Protein 3H7M (pdb70)

Foldseek 3Di:
DVQAPAAEEEEAQQQPQQWHQDPVRHIHHLLVVLVVLLCVVLVYHYDYDYYQPVCRLVCQQVVVGFKYFKAWDDDVSCVWWPFAFFFFKWFKFKKAFQVADFDQDCVSCAPWAEEEEDPHPVVVVVVVVVCVVRYDYDSHLLVRLVCRLVVNTGMYMYTDLSVVVSCVVVVSVRMDTRHTRHDMTRIGMIHGPPPVVVSCSSNVSSVVCVVVVVSVVSVVVRPPTHGD

Solvent-accessible surface area: 10895 Å² total; per-residue (Å²): 212,85,142,131,167,55,8,15,0,0,4,6,105,61,33,24,1,2,3,43,49,25,156,90,52,109,38,19,3,0,0,2,47,0,0,119,7,0,7,137,58,37,54,17,72,35,73,32,109,22,11,51,51,88,79,12,58,66,8,0,100,64,34,156,5,30,0,7,0,12,8,15,100,19,99,138,21,32,154,77,1,35,37,10,82,14,0,0,32,5,78,15,0,0,0,2,46,136,119,17,87,109,4,96,6,32,96,65,0,129,59,103,104,3,0,0,20,102,68,10,22,6,27,52,80,1,48,135,107,56,11,41,173,33,22,45,51,8,96,20,2,10,48,0,0,101,53,0,22,82,49,23,5,55,5,0,1,4,2,29,23,0,0,83,47,5,20,182,134,50,202,19,100,53,3,45,28,41,4,137,75,33,38,51,24,136,10,2,1,0,1,66,96,70,36,69,89,19,42,52,33,0,28,97,0,4,46,60,0,81,182,95,36,71,1,64,66,13,48,77,130,38,144,47,3,75,72,86

CATH classification: 3.40.190.10 (+1 more: 3.40.190.10)

B-factor: mean 55.11, std 18.62, range [7.97, 142.1]

Structure (mmCIF, N/CA/C/O backbone):
data_3H7M
#
_entry.id   3H7M
#
_cell.length_a   122.920
_cell.length_b   122.920
_cell.length_c   81.692
_cell.angle_alpha   90.000
_cell.angle_beta   90.000
_cell.angle_gamma   120.000
#
_symmetry.space_group_name_H-M   'P 65 2 2'
#
loop_
_entity.id
_entity.type
_entity.pdbx_description
1 polymer 'Sensor protein'
2 non-polymer 'SODIUM ION'
3 water water
#
loop_
_atom_site.group_PDB
_atom_site.id
_atom_site.type_symbol
_atom_site.label_atom_id
_atom_site.label_alt_id
_atom_site.label_comp_id
_atom_site.label_asym_id
_atom_site.label_entity_id
_atom_site.label_seq_id
_atom_site.pdbx_PDB_ins_code
_atom_site.Cartn_x
_atom_site.Cartn_y
_atom_site.Cartn_z
_atom_site.occupancy
_atom_site.B_iso_or_equiv
_atom_site.auth_seq_id
_atom_site.auth_comp_id
_atom_site.auth_asym_id
_atom_site.auth_atom_id
_atom_site.pdbx_PDB_model_num
ATOM 1 N N . ARG A 1 7 ? 35.903 93.422 21.038 1.00 115.94 52 ARG A N 1
ATOM 2 C CA . ARG A 1 7 ? 35.542 92.907 22.390 1.00 115.76 52 ARG A CA 1
ATOM 3 C C . ARG A 1 7 ? 35.504 91.380 22.364 1.00 111.02 52 ARG A C 1
ATOM 4 O O . ARG A 1 7 ? 36.545 90.727 22.468 1.00 111.36 52 ARG A O 1
ATOM 12 N N . ASP A 1 8 ? 34.306 90.813 22.239 1.00 106.00 53 ASP A N 1
ATOM 13 C CA . ASP A 1 8 ? 34.155 89.362 22.186 1.00 100.45 53 ASP A CA 1
ATOM 14 C C . ASP A 1 8 ? 33.929 88.963 20.736 1.00 97.64 53 ASP A C 1
ATOM 15 O O . ASP A 1 8 ? 34.528 88.003 20.252 1.00 100.81 53 ASP A O 1
ATOM 20 N N . ARG A 1 9 ? 33.065 89.708 20.048 1.00 91.29 54 ARG A N 1
ATOM 21 C CA . ARG A 1 9 ? 32.773 89.447 18.640 1.00 87.43 54 ARG A CA 1
ATOM 22 C C . ARG A 1 9 ? 33.807 90.181 17.799 1.00 80.24 54 ARG A C 1
ATOM 23 O O . ARG A 1 9 ? 33.975 89.905 16.608 1.00 76.39 54 ARG A O 1
ATOM 31 N N . HIS A 1 10 ? 34.494 91.125 18.430 1.00 72.33 55 HIS A N 1
ATOM 32 C CA . HIS A 1 10 ? 35.498 91.913 17.741 1.00 71.44 55 HIS A CA 1
ATOM 33 C C . HIS A 1 10 ? 36.884 91.401 18.069 1.00 69.31 55 HIS A C 1
ATOM 34 O O . HIS A 1 10 ? 37.892 91.937 17.598 1.00 64.72 55 HIS A O 1
ATOM 41 N N . ARG A 1 11 ? 36.913 90.344 18.876 1.00 67.67 56 ARG A N 1
ATOM 42 C CA . ARG A 1 11 ? 38.154 89.682 19.257 1.00 73.76 56 ARG A CA 1
ATOM 43 C C . ARG A 1 11 ? 38.686 88.941 18.027 1.00 71.32 56 ARG A C 1
ATOM 44 O O . ARG A 1 11 ? 38.078 87.969 17.578 1.00 69.25 56 ARG A O 1
ATOM 52 N N . THR A 1 12 ? 39.809 89.396 17.481 1.00 67.56 57 THR A N 1
ATOM 53 C CA . THR A 1 12 ? 40.397 88.754 16.308 1.00 61.37 57 THR A CA 1
ATOM 54 C C . THR A 1 12 ? 40.320 87.230 16.335 1.00 57.36 57 THR A C 1
ATOM 55 O O . THR A 1 12 ? 40.758 86.588 17.296 1.00 53.48 57 THR A O 1
ATOM 59 N N . ILE A 1 13 ? 39.753 86.656 15.279 1.00 53.28 58 ILE A N 1
ATOM 60 C CA . ILE A 1 13 ? 39.666 85.203 15.180 1.00 51.46 58 ILE A CA 1
ATOM 61 C C . ILE A 1 13 ? 40.928 84.723 14.474 1.00 52.96 58 ILE A C 1
ATOM 62 O O . ILE A 1 13 ? 41.295 85.237 13.404 1.00 51.56 58 ILE A O 1
ATOM 67 N N . VAL A 1 14 ? 41.596 83.755 15.087 1.00 48.09 59 VAL A N 1
ATOM 68 C CA . VAL A 1 14 ? 42.819 83.214 14.520 1.00 49.32 59 VAL A CA 1
ATOM 69 C C . VAL A 1 14 ? 42.520 81.961 13.734 1.00 50.28 59 VAL A C 1
ATOM 70 O O . VAL A 1 14 ? 42.003 80.982 14.277 1.00 50.57 59 VAL A O 1
ATOM 74 N N . VAL A 1 15 ? 42.867 82.005 12.452 1.00 47.98 60 VAL A N 1
ATOM 75 C CA . VAL A 1 15 ? 42.599 80.905 11.543 1.00 46.93 60 VAL A CA 1
ATOM 76 C C . VAL A 1 15 ? 43.775 79.987 11.252 1.00 48.05 60 VAL A C 1
ATOM 77 O O . VAL A 1 15 ? 44.809 80.406 10.706 1.00 44.34 60 VAL A O 1
ATOM 81 N N . GLY A 1 16 ? 43.596 78.723 11.616 1.00 40.57 61 GLY A N 1
ATOM 82 C CA . GLY A 1 16 ? 44.637 77.748 11.385 1.00 46.04 61 GLY A CA 1
ATOM 83 C C . GLY A 1 16 ? 44.435 77.046 10.055 1.00 44.76 61 GLY A C 1
ATOM 84 O O . GLY A 1 16 ? 43.325 77.021 9.509 1.00 42.37 61 GLY A O 1
ATOM 85 N N . GLY A 1 17 ? 45.514 76.478 9.531 1.00 45.87 62 GLY A N 1
ATOM 86 C CA . GLY A 1 17 ? 45.439 75.763 8.270 1.00 45.11 62 GLY A CA 1
ATOM 87 C C . GLY A 1 17 ? 46.804 75.234 7.914 1.00 42.79 62 GLY A C 1
ATOM 88 O O . GLY A 1 17 ? 47.788 75.521 8.605 1.00 46.26 62 GLY A O 1
ATOM 89 N N . ASP A 1 18 ? 46.869 74.460 6.842 1.00 49.26 63 ASP A N 1
ATOM 90 C CA . ASP A 1 18 ? 48.129 73.886 6.384 1.00 54.07 63 ASP A CA 1
ATOM 91 C C . ASP A 1 18 ? 48.850 74.911 5.506 1.00 51.91 63 ASP A C 1
ATOM 92 O O . ASP A 1 18 ? 48.253 75.491 4.607 1.00 46.34 63 ASP A O 1
ATOM 97 N N . ARG A 1 19 ? 50.134 75.128 5.772 1.00 58.07 64 ARG A N 1
ATOM 98 C CA . ARG A 1 19 ? 50.927 76.073 4.991 1.00 56.62 64 ARG A CA 1
ATOM 99 C C . ARG A 1 19 ? 51.251 75.515 3.595 1.00 53.64 64 ARG A C 1
ATOM 100 O O . ARG A 1 19 ? 51.656 76.267 2.700 1.00 51.50 64 ARG A O 1
ATOM 108 N N . ASP A 1 20 ? 51.020 74.211 3.405 1.00 50.36 65 ASP A N 1
ATOM 109 C CA . ASP A 1 20 ? 51.291 73.528 2.132 1.00 50.30 65 ASP A CA 1
ATOM 110 C C . ASP A 1 20 ? 50.184 72.604 1.600 1.00 53.37 65 ASP A C 1
ATOM 111 O O . ASP A 1 20 ? 50.409 71.399 1.435 1.00 43.08 65 ASP A O 1
ATOM 116 N N . TYR A 1 21 ? 49.009 73.157 1.310 1.00 48.65 66 TYR A N 1
ATOM 117 C CA . TYR A 1 21 ? 47.913 72.345 0.801 1.00 46.67 66 TYR A CA 1
ATOM 118 C C . TYR A 1 21 ? 47.184 73.060 -0.349 1.00 48.34 66 TYR A C 1
ATOM 119 O O . TYR A 1 21 ? 45.983 73.306 -0.276 1.00 51.36 66 TYR A O 1
ATOM 128 N N . PRO A 1 22 ? 47.905 73.412 -1.425 1.00 45.69 67 PRO A N 1
ATOM 129 C CA . PRO A 1 22 ? 47.269 74.092 -2.552 1.00 42.19 67 PRO A CA 1
ATOM 130 C C . PRO A 1 22 ? 46.381 73.152 -3.329 1.00 34.86 67 PRO A C 1
ATOM 131 O O . PRO A 1 22 ? 46.612 71.958 -3.374 1.00 33.50 67 PRO A O 1
ATOM 135 N N . PRO A 1 23 ? 45.347 73.683 -3.966 1.00 37.17 68 PRO A N 1
ATOM 136 C CA . PRO A 1 23 ? 44.940 75.083 -4.021 1.00 36.25 68 PRO A CA 1
ATOM 137 C C . PRO A 1 23 ? 44.007 75.513 -2.891 1.00 40.40 68 PRO A C 1
ATOM 138 O O . PRO A 1 23 ? 43.461 76.611 -2.949 1.00 38.25 68 PRO A O 1
ATOM 142 N N . TYR A 1 24 ? 43.813 74.665 -1.879 1.00 36.98 69 TYR A N 1
ATOM 143 C CA . TYR A 1 24 ? 42.917 75.012 -0.783 1.00 34.71 69 TYR A CA 1
ATOM 144 C C . TYR A 1 24 ? 43.483 76.071 0.126 1.00 38.56 69 TYR A C 1
ATOM 145 O O . TYR A 1 24 ? 42.811 77.059 0.423 1.00 35.24 69 TYR A O 1
ATOM 154 N N . GLU A 1 25 ? 44.712 75.861 0.576 1.00 35.38 70 GLU A N 1
ATOM 155 C CA . GLU A 1 25 ? 45.371 76.823 1.442 1.00 38.56 70 GLU A CA 1
ATOM 156 C C . GLU A 1 25 ? 46.879 76.671 1.377 1.00 44.95 70 GLU A C 1
ATOM 157 O O . GLU A 1 25 ? 47.396 75.550 1.325 1.00 40.87 70 GLU A O 1
ATOM 163 N N . PHE A 1 26 ? 47.581 77.803 1.382 1.00 40.85 71 PHE A N 1
ATOM 164 C CA . PHE A 1 26 ? 49.027 77.783 1.330 1.00 43.03 71 PHE A CA 1
ATOM 165 C C . PHE A 1 26 ? 49.627 79.174 1.403 1.00 50.88 71 PHE A C 1
ATOM 166 O O . PHE A 1 26 ? 49.011 80.160 0.985 1.00 51.42 71 PHE A O 1
ATOM 174 N N . ILE A 1 27 ? 50.837 79.238 1.947 1.00 49.54 72 ILE A N 1
ATOM 175 C CA . ILE A 1 27 ? 51.572 80.488 2.025 1.00 54.75 72 ILE A CA 1
ATOM 176 C C . ILE A 1 27 ? 52.198 80.576 0.644 1.00 52.97 72 ILE A C 1
ATOM 177 O O . ILE A 1 27 ? 52.863 79.632 0.220 1.00 55.17 72 ILE A O 1
ATOM 182 N N . ASP A 1 28 ? 51.971 81.677 -0.068 1.00 52.24 73 ASP A N 1
ATOM 183 C CA . ASP A 1 28 ? 52.515 81.815 -1.413 1.00 51.65 73 ASP A CA 1
ATOM 184 C C . ASP A 1 28 ? 53.953 82.346 -1.459 1.00 57.88 73 ASP A C 1
ATOM 185 O O . ASP A 1 28 ? 54.545 82.697 -0.431 1.00 60.12 73 ASP A O 1
ATOM 190 N N . GLN A 1 29 ? 54.506 82.387 -2.665 1.00 62.64 74 GLN A N 1
ATOM 191 C CA . GLN A 1 29 ? 55.870 82.840 -2.888 1.00 69.44 74 GLN A CA 1
ATOM 192 C C . GLN A 1 29 ? 56.159 84.167 -2.198 1.00 70.55 74 GLN A C 1
ATOM 193 O O . GLN A 1 29 ? 57.276 84.392 -1.727 1.00 70.36 74 GLN A O 1
ATOM 199 N N . ASN A 1 30 ? 55.153 85.036 -2.126 1.00 70.42 75 ASN A N 1
ATOM 200 C CA . ASN A 1 30 ? 55.323 86.345 -1.496 1.00 68.49 75 ASN A CA 1
ATOM 201 C C . ASN A 1 30 ? 55.167 86.277 0.004 1.00 64.33 75 ASN A C 1
ATOM 202 O O . ASN A 1 30 ? 55.186 87.312 0.667 1.00 62.22 75 ASN A O 1
ATOM 207 N N . GLY A 1 31 ? 55.003 85.061 0.528 1.00 60.70 76 GLY A N 1
ATOM 208 C CA . GLY A 1 31 ? 54.840 84.869 1.963 1.00 58.07 76 GLY A CA 1
ATOM 209 C C . GLY A 1 31 ? 53.417 85.111 2.467 1.00 61.91 76 GLY A C 1
ATOM 210 O O . GLY A 1 31 ? 53.179 85.175 3.679 1.00 55.37 76 GLY A O 1
ATOM 211 N N . LYS A 1 32 ? 52.467 85.221 1.539 1.00 59.81 77 LYS A N 1
ATOM 212 C CA . LYS A 1 32 ? 51.071 85.492 1.879 1.00 67.08 77 LYS A CA 1
ATOM 213 C C . LYS A 1 32 ? 50.132 84.277 1.937 1.00 63.47 77 LYS A C 1
ATOM 214 O O . LYS A 1 32 ? 50.256 83.338 1.143 1.00 67.91 77 LYS A O 1
ATOM 220 N N . PRO A 1 33 ? 49.162 84.300 2.870 1.00 55.87 78 PRO A N 1
ATOM 221 C CA . PRO A 1 33 ? 48.189 83.220 3.025 1.00 45.87 78 PRO A CA 1
ATOM 222 C C . PRO A 1 33 ? 47.406 83.274 1.716 1.00 38.86 78 PRO A C 1
ATOM 223 O O . PRO A 1 33 ? 47.021 84.352 1.281 1.00 44.10 78 PRO A O 1
ATOM 227 N N . ALA A 1 34 ? 47.177 82.133 1.087 1.00 34.17 79 ALA A N 1
ATOM 228 C CA . ALA A 1 34 ? 46.479 82.113 -0.193 1.00 33.21 79 ALA A CA 1
ATOM 229 C C . ALA A 1 34 ? 45.666 80.844 -0.406 1.00 31.22 79 ALA A C 1
ATOM 230 O O . ALA A 1 34 ? 45.827 79.841 0.302 1.00 30.93 79 ALA A O 1
ATOM 232 N N . GLY A 1 35 ? 44.798 80.891 -1.406 1.00 28.04 80 GLY A N 1
ATOM 233 C CA . GLY A 1 35 ? 44.003 79.725 -1.723 1.00 32.89 80 GLY A CA 1
ATOM 234 C C . GLY A 1 35 ? 42.515 79.854 -1.535 1.00 36.10 80 GLY A C 1
ATOM 235 O O . GLY A 1 35 ? 42.030 80.840 -0.960 1.00 36.71 80 GLY A O 1
ATOM 236 N N . TYR A 1 36 ? 41.807 78.844 -2.042 1.00 27.46 81 TYR A N 1
ATOM 237 C CA . TYR A 1 36 ? 40.360 78.732 -1.964 1.00 35.03 81 TYR A CA 1
ATOM 238 C C . TYR A 1 36 ? 39.870 78.964 -0.516 1.00 37.99 81 TYR A C 1
ATOM 239 O O . TYR A 1 36 ? 39.015 79.803 -0.285 1.00 35.85 81 TYR A O 1
ATOM 248 N N . ASN A 1 37 ? 40.437 78.238 0.443 1.00 32.19 82 ASN A N 1
ATOM 249 C CA . ASN A 1 37 ? 40.042 78.362 1.842 1.00 34.43 82 ASN A CA 1
ATOM 250 C C . ASN A 1 37 ? 40.167 79.796 2.326 1.00 38.05 82 ASN A C 1
ATOM 251 O O . ASN A 1 37 ? 39.244 80.350 2.936 1.00 38.33 82 ASN A O 1
ATOM 256 N N . VAL A 1 38 ? 41.313 80.390 2.033 1.00 37.99 83 VAL A N 1
ATOM 257 C CA . VAL A 1 38 ? 41.640 81.760 2.429 1.00 32.45 83 VAL A CA 1
ATOM 258 C C . VAL A 1 38 ? 40.629 82.764 1.883 1.00 26.43 83 VAL A C 1
ATOM 259 O O . VAL A 1 38 ? 40.086 83.599 2.599 1.00 40.95 83 VAL A O 1
ATOM 263 N N . GLU A 1 39 ? 40.363 82.662 0.607 1.00 28.78 84 GLU A N 1
ATOM 264 C CA . GLU A 1 39 ? 39.420 83.538 -0.032 1.00 32.52 84 GLU A CA 1
ATOM 265 C C . GLU A 1 39 ? 38.031 83.343 0.604 1.00 38.00 84 GLU A C 1
ATOM 266 O O . GLU A 1 39 ? 37.283 84.300 0.842 1.00 32.84 84 GLU A O 1
ATOM 272 N N . LEU A 1 40 ? 37.693 82.087 0.869 1.00 32.25 85 LEU A N 1
ATOM 273 C CA . LEU A 1 40 ? 36.413 81.752 1.476 1.00 34.91 85 LEU A CA 1
ATOM 274 C C . LEU A 1 40 ? 36.332 82.378 2.878 1.00 33.66 85 LEU A C 1
ATOM 275 O O . LEU A 1 40 ? 35.368 83.052 3.232 1.00 38.37 85 LEU A O 1
ATOM 280 N N . THR A 1 41 ? 37.361 82.144 3.670 1.00 31.51 86 THR A N 1
ATOM 281 C CA . THR A 1 41 ? 37.422 82.697 4.999 1.00 35.17 86 THR A CA 1
ATOM 282 C C . THR A 1 41 ? 37.381 84.222 4.982 1.00 38.65 86 THR A C 1
ATOM 283 O O . THR A 1 41 ? 36.681 84.822 5.778 1.00 41.26 86 THR A O 1
ATOM 287 N N . ARG A 1 42 ? 38.123 84.854 4.079 1.00 36.51 87 ARG A N 1
ATOM 288 C CA . ARG A 1 42 ? 38.091 86.303 4.043 1.00 33.15 87 ARG A CA 1
ATOM 289 C C . ARG A 1 42 ? 36.708 86.767 3.677 1.00 36.13 87 ARG A C 1
ATOM 290 O O . ARG A 1 42 ? 36.212 87.756 4.233 1.00 34.24 87 ARG A O 1
ATOM 298 N N . ALA A 1 43 ? 36.068 86.059 2.753 1.00 28.66 88 ALA A N 1
ATOM 299 C CA . ALA A 1 43 ? 34.743 86.487 2.344 1.00 31.38 88 ALA A CA 1
ATOM 300 C C . ALA A 1 43 ? 33.770 86.350 3.510 1.00 39.97 88 ALA A C 1
ATOM 301 O O . ALA A 1 43 ? 32.934 87.217 3.719 1.00 35.37 88 ALA A O 1
ATOM 303 N N . ILE A 1 44 ? 33.889 85.266 4.269 1.00 37.10 89 ILE A N 1
ATOM 304 C CA . ILE A 1 44 ? 33.012 85.032 5.407 1.00 37.34 89 ILE A CA 1
ATOM 305 C C . ILE A 1 44 ? 33.245 86.115 6.471 1.00 46.12 89 ILE A C 1
ATOM 306 O O . ILE A 1 44 ? 32.295 86.664 7.033 1.00 44.78 89 ILE A O 1
ATOM 311 N N . ALA A 1 45 ? 34.514 86.417 6.731 1.00 45.06 90 ALA A N 1
ATOM 312 C CA . ALA A 1 45 ? 34.887 87.423 7.718 1.00 43.00 90 ALA A CA 1
ATOM 313 C C . ALA A 1 45 ? 34.220 88.714 7.340 1.00 43.41 90 ALA A C 1
ATOM 314 O O . ALA A 1 45 ? 33.744 89.465 8.181 1.00 36.10 90 ALA A O 1
ATOM 316 N N . GLU A 1 46 ? 34.163 88.961 6.047 1.00 42.22 91 GLU A N 1
ATOM 317 C CA . GLU A 1 46 ? 33.564 90.185 5.615 1.00 36.72 91 GLU A CA 1
ATOM 318 C C . GLU A 1 46 ? 32.069 90.233 5.808 1.00 38.43 91 GLU A C 1
ATOM 319 O O . GLU A 1 46 ? 31.560 91.263 6.220 1.00 38.18 91 GLU A O 1
ATOM 325 N N . VAL A 1 47 ? 31.341 89.155 5.536 1.00 31.47 92 VAL A N 1
ATOM 326 C CA . VAL A 1 47 ? 29.898 89.276 5.721 1.00 40.94 92 VAL A CA 1
ATOM 327 C C . VAL A 1 47 ? 29.483 89.178 7.193 1.00 37.74 92 VAL A C 1
ATOM 328 O O . VAL A 1 47 ? 28.464 89.720 7.578 1.00 35.20 92 VAL A O 1
ATOM 332 N N . MET A 1 48 ? 30.282 88.504 8.006 1.00 41.43 93 MET A N 1
ATOM 333 C CA . MET A 1 48 ? 29.971 88.336 9.425 1.00 46.69 93 MET A CA 1
ATOM 334 C C . MET A 1 48 ? 30.588 89.427 10.299 1.00 47.28 93 MET A C 1
ATOM 335 O O . MET A 1 48 ? 30.452 89.404 11.526 1.00 45.67 93 MET A O 1
ATOM 340 N N . GLY A 1 49 ? 31.268 90.371 9.663 1.00 44.25 94 GLY A N 1
ATOM 341 C CA . GLY A 1 49 ? 31.898 91.441 10.412 1.00 45.02 94 GLY A CA 1
ATOM 342 C C . GLY A 1 49 ? 32.993 90.964 11.352 1.00 41.78 94 GLY A C 1
ATOM 343 O O . GLY A 1 49 ? 33.159 91.514 12.431 1.00 51.88 94 GLY A O 1
ATOM 344 N N . MET A 1 50 ? 33.737 89.937 10.954 1.00 49.82 95 MET A N 1
ATOM 345 C CA . MET A 1 50 ? 34.829 89.405 11.773 1.00 48.62 95 MET A CA 1
ATOM 346 C C . MET A 1 50 ? 36.179 89.957 11.365 1.00 50.27 95 MET A C 1
ATOM 347 O O . MET A 1 50 ? 36.367 90.488 10.267 1.00 49.96 95 MET A O 1
ATOM 352 N N . THR A 1 51 ? 37.131 89.799 12.266 1.00 50.45 96 THR A N 1
ATOM 353 C CA . THR A 1 51 ? 38.495 90.193 11.999 1.00 48.52 96 THR A CA 1
ATOM 354 C C . THR A 1 51 ? 39.248 88.888 12.170 1.00 45.19 96 THR A C 1
ATOM 355 O O . THR A 1 51 ? 39.112 88.207 13.194 1.00 44.35 96 THR A O 1
ATOM 359 N N . VAL A 1 52 ? 40.032 88.529 11.166 1.00 40.88 97 VAL A N 1
ATOM 360 C CA . VAL A 1 52 ? 40.763 87.272 11.211 1.00 44.55 97 VAL A CA 1
ATOM 361 C C . VAL A 1 52 ? 42.263 87.413 10.996 1.00 49.91 97 VAL A C 1
ATOM 362 O O . VAL A 1 52 ? 42.720 88.305 10.288 1.00 48.05 97 VAL A O 1
ATOM 366 N N . GLU A 1 53 ? 43.023 86.516 11.613 1.00 51.32 98 GLU A N 1
ATOM 367 C CA . GLU A 1 53 ? 44.470 86.486 11.460 1.00 51.59 98 GLU A CA 1
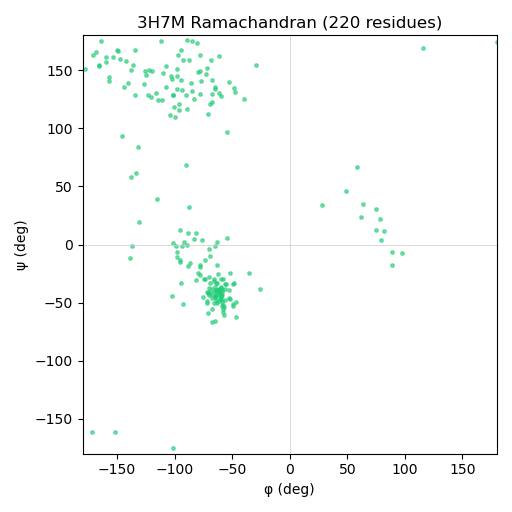ATOM 368 C C . GLU A 1 53 ? 44.740 85.080 10.964 1.00 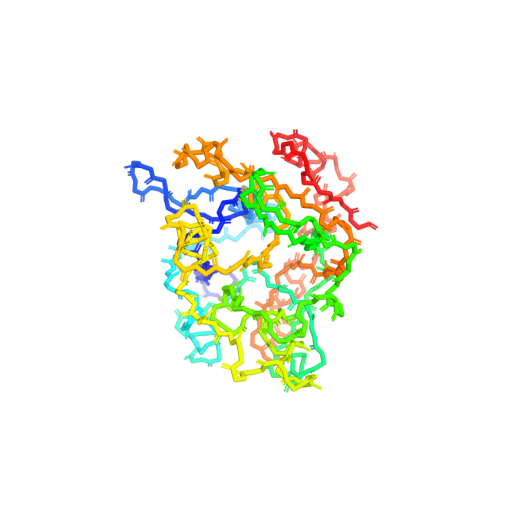53.07 98 GLU A C 1
ATOM 369 O O . GLU A 1 53 ? 44.253 84.122 11.558 1.00 51.17 98 GLU A O 1
ATOM 375 N N . PHE A 1 54 ? 45.489 84.940 9.877 1.00 53.47 99 PHE A N 1
ATOM 376 C CA . PHE A 1 54 ? 45.787 83.606 9.363 1.00 49.95 99 PHE A CA 1
ATOM 377 C C . PHE A 1 54 ? 47.102 83.124 9.935 1.00 52.30 99 PHE A C 1
ATOM 378 O O . PHE A 1 54 ? 48.078 83.866 9.987 1.00 51.63 99 PHE A O 1
ATOM 386 N N . ARG A 1 55 ? 47.107 81.885 10.408 1.00 55.95 100 ARG A N 1
ATOM 387 C CA . ARG A 1 55 ? 48.314 81.269 10.935 1.00 53.56 100 ARG A CA 1
ATOM 388 C C . ARG A 1 55 ? 48.411 79.891 10.290 1.00 52.78 100 ARG A C 1
ATOM 389 O O . ARG A 1 55 ? 47.967 78.885 10.853 1.00 52.93 100 ARG A O 1
ATOM 397 N N . LEU A 1 56 ? 48.974 79.851 9.089 1.00 45.76 101 LEU A N 1
ATOM 398 C CA . LEU A 1 56 ? 49.110 78.587 8.384 1.00 52.45 101 LEU A CA 1
ATOM 399 C C . LEU A 1 56 ? 50.393 77.925 8.838 1.00 53.92 101 LEU A C 1
ATOM 400 O O . LEU A 1 56 ? 51.413 78.590 9.004 1.00 52.58 101 LEU A O 1
ATOM 405 N N . GLY A 1 57 ? 50.352 76.617 9.051 1.00 54.53 102 GLY A N 1
ATOM 406 C CA . GLY A 1 57 ? 51.564 75.952 9.485 1.00 57.03 102 GLY A CA 1
ATOM 407 C C . GLY A 1 57 ? 51.643 74.504 9.073 1.00 56.73 102 GLY A C 1
ATOM 408 O O . GLY A 1 57 ? 50.953 74.061 8.151 1.00 51.77 102 GLY A O 1
ATOM 409 N N . ALA A 1 58 ? 52.511 73.767 9.754 1.00 64.61 103 ALA A N 1
ATOM 410 C CA . ALA A 1 58 ? 52.671 72.345 9.484 1.00 68.63 103 ALA A CA 1
ATOM 411 C C . ALA A 1 58 ? 51.344 71.691 9.858 1.00 67.68 103 ALA A C 1
ATOM 412 O O . ALA A 1 58 ? 50.765 71.995 10.898 1.00 65.88 103 ALA A O 1
ATOM 414 N N . TRP A 1 59 ? 50.854 70.799 9.013 1.00 66.69 104 TRP A N 1
ATOM 415 C CA . TRP A 1 59 ? 49.586 70.163 9.298 1.00 69.92 104 TRP A CA 1
ATOM 416 C C . TRP A 1 59 ? 49.586 69.262 10.517 1.00 71.78 104 TRP A C 1
ATOM 417 O O . TRP A 1 59 ? 48.561 69.122 11.186 1.00 73.11 104 TRP A O 1
ATOM 428 N N . SER A 1 60 ? 50.731 68.649 10.796 1.00 70.12 105 SER A N 1
ATOM 429 C CA . SER A 1 60 ? 50.865 67.727 11.925 1.00 74.06 105 SER A CA 1
ATOM 430 C C . SER A 1 60 ? 50.646 68.355 13.299 1.00 75.85 105 SER A C 1
ATOM 431 O O . SER A 1 60 ? 50.773 67.678 14.322 1.00 75.76 105 SER A O 1
ATOM 434 N N . GLU A 1 61 ? 50.311 69.639 13.332 1.00 77.89 106 GLU A N 1
ATOM 435 C CA . GLU A 1 61 ? 50.113 70.306 14.608 1.00 81.73 106 GLU A CA 1
ATOM 436 C C . GLU A 1 61 ? 48.901 71.223 14.649 1.00 82.16 106 GLU A C 1
ATOM 437 O O . GLU A 1 61 ? 48.607 71.824 15.681 1.00 81.63 106 GLU A O 1
ATOM 443 N N . MET A 1 62 ? 48.191 71.331 13.535 1.00 81.68 107 MET A N 1
ATOM 444 C CA . MET A 1 62 ? 47.040 72.207 13.509 1.00 82.35 107 MET A CA 1
ATOM 445 C C . MET A 1 62 ? 45.856 71.643 14.278 1.00 80.64 107 MET A C 1
ATOM 446 O O . MET A 1 62 ? 45.049 72.391 14.825 1.00 80.82 107 MET A O 1
ATOM 451 N N . PHE A 1 63 ? 45.753 70.325 14.337 1.00 78.38 108 PHE A N 1
ATOM 452 C CA . PHE A 1 63 ? 44.659 69.720 15.071 1.00 76.44 108 PHE A CA 1
ATOM 453 C C . PHE A 1 63 ? 44.907 70.051 16.531 1.00 78.68 108 PHE A C 1
ATOM 454 O O . PHE A 1 63 ? 44.007 70.477 17.260 1.00 76.25 108 PHE A O 1
ATOM 462 N N . SER A 1 64 ? 46.150 69.860 16.951 1.00 77.90 109 SER A N 1
ATOM 463 C CA . SER A 1 64 ? 46.523 70.138 18.322 1.00 77.56 109 SER A CA 1
ATOM 464 C C . SER A 1 64 ? 46.211 71.591 18.647 1.00 75.48 109 SER A C 1
ATOM 465 O O . SER A 1 64 ? 45.438 71.874 19.559 1.00 78.99 109 SER A O 1
ATOM 468 N N . ALA A 1 65 ? 46.802 72.503 17.879 1.00 72.05 110 ALA A N 1
ATOM 469 C CA . ALA A 1 65 ? 46.619 73.939 18.076 1.00 69.19 110 ALA A CA 1
ATOM 470 C C . ALA A 1 65 ? 45.157 74.396 18.146 1.00 66.77 110 ALA A C 1
ATOM 471 O O . ALA A 1 65 ? 44.865 75.442 18.721 1.00 62.17 110 ALA A O 1
ATOM 473 N N . LEU A 1 66 ? 44.241 73.637 17.552 1.00 65.46 111 LEU A N 1
ATOM 474 C CA . LEU A 1 66 ? 42.831 74.006 17.627 1.00 63.37 111 LEU A CA 1
ATOM 475 C C . LEU A 1 66 ? 42.424 73.740 19.082 1.00 65.75 111 LEU A C 1
ATOM 476 O O . LEU A 1 66 ? 41.997 74.645 19.790 1.00 68.64 111 LEU A O 1
ATOM 481 N N . LYS A 1 67 ? 42.566 72.494 19.525 1.00 67.75 112 LYS A N 1
ATOM 482 C CA . LYS A 1 67 ? 42.230 72.133 20.900 1.00 71.60 112 LYS A CA 1
ATOM 483 C C . LYS A 1 67 ? 43.067 72.966 21.875 1.00 71.87 112 LYS A C 1
ATOM 484 O O . LYS A 1 67 ? 42.571 73.452 22.895 1.00 68.21 112 LYS A O 1
ATOM 490 N N . SER A 1 68 ? 44.338 73.142 21.535 1.00 74.11 113 SER A N 1
ATOM 491 C CA . SER A 1 68 ? 45.263 73.907 22.354 1.00 71.30 113 SER A CA 1
ATOM 492 C C . SER A 1 68 ? 44.815 75.355 22.448 1.00 73.89 113 SER A C 1
ATOM 493 O O . SER A 1 68 ? 45.260 76.090 23.329 1.00 71.48 113 SER A O 1
ATOM 496 N N . GLY A 1 69 ? 43.935 75.763 21.536 1.00 73.78 114 GLY A N 1
ATOM 497 C CA . GLY A 1 69 ? 43.446 77.133 21.533 1.00 70.54 114 GLY A CA 1
ATOM 498 C C . GLY A 1 69 ? 44.404 78.140 20.905 1.00 73.30 114 GLY A C 1
ATOM 499 O O . GLY A 1 69 ? 44.132 79.342 20.906 1.00 76.08 114 GLY A O 1
ATOM 500 N N . ARG A 1 70 ? 45.527 77.662 20.370 1.00 76.38 115 ARG A N 1
ATOM 501 C CA . ARG A 1 70 ? 46.517 78.534 19.734 1.00 78.47 115 ARG A CA 1
ATOM 502 C C . ARG A 1 70 ? 45.878 79.221 18.536 1.00 76.61 115 ARG A C 1
ATOM 503 O O . ARG A 1 70 ? 46.315 80.292 18.111 1.00 78.25 115 ARG A O 1
ATOM 511 N N . VAL A 1 71 ? 44.851 78.577 17.987 1.00 70.42 116 VAL A N 1
ATOM 512 C CA . VAL A 1 71 ? 44.096 79.111 16.865 1.00 63.05 116 VAL A CA 1
ATOM 513 C C . VAL A 1 71 ? 42.643 78.855 17.205 1.00 59.50 116 VAL A C 1
ATOM 514 O O . VAL A 1 71 ? 42.325 77.927 17.944 1.00 60.24 116 VAL A O 1
ATOM 518 N N . ASP A 1 72 ? 41.750 79.653 16.651 1.00 51.08 117 ASP A N 1
ATOM 519 C CA . ASP A 1 72 ? 40.359 79.481 16.989 1.00 55.35 117 ASP A CA 1
ATOM 520 C C . ASP A 1 72 ? 39.548 78.633 16.037 1.00 52.56 117 ASP A C 1
ATOM 521 O O . ASP A 1 72 ? 38.448 78.206 16.376 1.00 55.49 117 ASP A O 1
ATOM 526 N N . VAL A 1 73 ? 40.096 78.363 14.859 1.00 51.69 118 VAL A N 1
ATOM 527 C CA . VAL A 1 73 ? 39.377 77.586 13.853 1.00 47.20 118 VAL A CA 1
ATOM 528 C C . VAL A 1 73 ? 40.276 77.096 12.719 1.00 46.75 118 VAL A C 1
ATOM 529 O O . VAL A 1 73 ? 41.319 77.695 12.418 1.00 44.89 118 VAL A O 1
ATOM 533 N N . LEU A 1 74 ? 39.864 76.002 12.093 1.00 41.16 119 LEU A N 1
ATOM 534 C CA . LEU A 1 74 ? 40.603 75.447 10.976 1.00 43.72 119 LEU A CA 1
ATOM 535 C C . LEU A 1 74 ? 39.662 75.609 9.807 1.00 44.42 119 LEU A C 1
ATOM 536 O O . LEU A 1 74 ? 38.512 75.154 9.869 1.00 37.57 119 LEU A O 1
ATOM 541 N N . GLN A 1 75 ? 40.147 76.274 8.757 1.00 40.12 120 GLN A N 1
ATOM 542 C CA . GLN A 1 75 ? 39.329 76.546 7.572 1.00 40.76 120 GLN A CA 1
ATOM 543 C C . GLN A 1 75 ? 39.155 75.389 6.623 1.00 39.79 120 GLN A C 1
ATOM 544 O O . GLN A 1 75 ? 38.241 75.389 5.813 1.00 45.56 120 GLN A O 1
ATOM 550 N N . GLY A 1 76 ? 40.029 74.396 6.713 1.00 40.94 121 GLY A N 1
ATOM 551 C CA . GLY A 1 76 ? 39.920 73.279 5.794 1.00 38.86 121 GLY A CA 1
ATOM 552 C C . GLY A 1 76 ? 40.298 71.933 6.364 1.00 47.22 121 GLY A C 1
ATOM 553 O O . GLY A 1 76 ? 41.466 71.540 6.348 1.00 45.40 121 GLY A O 1
ATOM 554 N N . ILE A 1 77 ? 39.307 71.210 6.860 1.00 43.54 122 ILE A N 1
ATOM 555 C CA . ILE A 1 77 ? 39.582 69.917 7.426 1.00 48.54 122 ILE A CA 1
ATOM 556 C C . ILE A 1 77 ? 38.492 68.933 7.064 1.00 49.14 122 ILE A C 1
ATOM 557 O O . ILE A 1 77 ? 37.301 69.268 7.036 1.00 48.55 122 ILE A O 1
ATOM 562 N N . SER A 1 78 ? 38.927 67.719 6.748 1.00 49.52 123 SER A N 1
ATOM 563 C CA . SER A 1 78 ? 38.026 66.647 6.363 1.00 53.89 123 SER A CA 1
ATOM 564 C C . SER A 1 78 ? 37.322 66.052 7.576 1.00 52.39 123 SER A C 1
ATOM 565 O O . SER A 1 78 ? 37.917 65.887 8.634 1.00 48.99 123 SER A O 1
ATOM 568 N N . TRP A 1 79 ? 36.047 65.738 7.412 1.00 55.52 124 TRP A N 1
ATOM 569 C CA . TRP A 1 79 ? 35.259 65.154 8.482 1.00 60.74 124 TRP A CA 1
ATOM 570 C C . TRP A 1 79 ? 35.525 63.657 8.639 1.00 60.90 124 TRP A C 1
ATOM 571 O O . TRP A 1 79 ? 35.826 62.962 7.655 1.00 57.15 124 TRP A O 1
ATOM 582 N N . SER A 1 80 ? 35.420 63.182 9.883 1.00 60.52 125 SER A N 1
ATOM 583 C CA . SER A 1 80 ? 35.558 61.758 10.231 1.00 61.36 125 SER A CA 1
ATOM 584 C C . SER A 1 80 ? 35.023 61.556 11.638 1.00 63.69 125 SER A C 1
ATOM 585 O O . SER A 1 80 ? 35.031 62.479 12.451 1.00 60.07 125 SER A O 1
ATOM 588 N N . GLU A 1 81 ? 34.568 60.340 11.919 1.00 71.13 126 GLU A N 1
ATOM 589 C CA . GLU A 1 81 ? 34.028 60.011 13.227 1.00 72.48 126 GLU A CA 1
ATOM 590 C C . GLU A 1 81 ? 35.013 60.274 14.351 1.00 71.70 126 GLU A C 1
ATOM 591 O O . GLU A 1 81 ? 34.686 60.979 15.308 1.00 72.34 126 GLU A O 1
ATOM 597 N N . LYS A 1 82 ? 36.215 59.713 14.239 1.00 68.45 127 LYS A N 1
ATOM 598 C CA . LYS A 1 82 ? 37.235 59.914 15.266 1.00 71.11 127 LYS A CA 1
ATOM 599 C C . LYS A 1 82 ? 37.462 61.405 15.458 1.00 70.83 127 LYS A C 1
ATOM 600 O O . LYS A 1 82 ? 37.753 61.876 16.564 1.00 68.18 127 LYS A O 1
ATOM 606 N N . ARG A 1 83 ? 37.332 62.142 14.360 1.00 69.63 128 ARG A N 1
ATOM 607 C CA . ARG A 1 83 ? 37.549 63.576 14.368 1.00 67.12 128 ARG A CA 1
ATOM 608 C C . ARG A 1 83 ? 36.405 64.360 14.999 1.00 63.39 128 ARG A C 1
ATOM 609 O O . ARG A 1 83 ? 36.647 65.259 15.792 1.00 56.79 128 ARG A O 1
ATOM 617 N N . ALA A 1 84 ? 35.168 64.029 14.647 1.00 65.27 129 ALA A N 1
ATOM 618 C CA . ALA A 1 84 ? 34.016 64.723 15.212 1.00 75.46 129 ALA A CA 1
ATOM 619 C C . ALA A 1 84 ? 34.002 64.608 16.748 1.00 80.79 129 ALA A C 1
ATOM 620 O O . ALA A 1 84 ? 33.519 65.502 17.446 1.00 81.28 129 ALA A O 1
ATOM 622 N N . ARG A 1 85 ? 34.551 63.510 17.264 1.00 82.52 130 ARG A N 1
ATOM 623 C CA . ARG A 1 85 ? 34.601 63.268 18.702 1.00 82.53 130 ARG A CA 1
ATOM 624 C C . ARG A 1 85 ? 35.450 64.255 19.499 1.00 83.58 130 ARG A C 1
ATOM 625 O O . ARG A 1 85 ? 35.532 64.148 20.725 1.00 84.30 130 ARG A O 1
ATOM 633 N N . GLN A 1 86 ? 36.083 65.212 18.826 1.00 80.30 131 GLN A N 1
ATOM 634 C CA . GLN A 1 86 ? 36.929 66.162 19.540 1.00 75.80 131 GLN A CA 1
ATOM 635 C C . GLN A 1 86 ? 36.824 67.603 19.076 1.00 72.95 131 GLN A C 1
ATOM 636 O O . GLN A 1 86 ? 37.350 68.508 19.728 1.00 74.75 131 GLN A O 1
ATOM 642 N N . ILE A 1 87 ? 36.171 67.814 17.938 1.00 68.62 132 ILE A N 1
ATOM 643 C CA . ILE A 1 87 ? 35.994 69.157 17.398 1.00 60.15 132 ILE A CA 1
ATOM 644 C C . ILE A 1 87 ? 34.669 69.184 16.670 1.00 60.92 132 ILE A C 1
ATOM 645 O O . ILE A 1 87 ? 34.130 68.137 16.303 1.00 57.28 132 ILE A O 1
ATOM 650 N N . ASP A 1 88 ? 34.126 70.370 16.460 1.00 59.26 133 ASP A N 1
ATOM 651 C CA . ASP A 1 88 ? 32.852 70.442 15.778 1.00 63.42 133 ASP A CA 1
ATOM 652 C C . ASP A 1 88 ? 33.068 70.974 14.380 1.00 60.96 133 ASP A C 1
ATOM 653 O O . ASP A 1 88 ? 33.819 71.922 14.177 1.00 62.53 133 ASP A O 1
ATOM 658 N N . PHE A 1 89 ? 32.423 70.329 13.418 1.00 57.78 134 PHE A N 1
ATOM 659 C CA . PHE A 1 89 ? 32.536 70.712 12.026 1.00 52.27 134 PHE A CA 1
ATOM 660 C C . PHE A 1 89 ? 31.312 71.453 11.582 1.00 54.46 134 PHE A C 1
ATOM 661 O O . PHE A 1 89 ? 30.197 71.146 12.021 1.00 54.54 134 PHE A O 1
ATOM 669 N N . THR A 1 90 ? 31.517 72.426 10.700 1.00 42.76 135 THR A N 1
ATOM 670 C CA . THR A 1 90 ? 30.406 73.169 10.150 1.00 36.67 135 THR A CA 1
ATOM 671 C C . THR A 1 90 ? 30.063 72.324 8.940 1.00 34.49 135 THR A C 1
ATOM 672 O O . THR A 1 90 ? 30.721 71.322 8.689 1.00 39.54 135 THR A O 1
ATOM 676 N N . PRO A 1 91 ? 28.998 72.674 8.206 1.00 38.73 136 PRO A N 1
ATOM 677 C CA . PRO A 1 91 ? 28.759 71.835 7.036 1.00 42.48 136 PRO A CA 1
ATOM 678 C C . PRO A 1 91 ? 30.043 72.055 6.208 1.00 47.80 136 PRO A C 1
ATOM 679 O O . PRO A 1 91 ? 30.768 73.031 6.431 1.00 46.52 136 PRO A O 1
ATOM 683 N N . PRO A 1 92 ? 30.330 71.172 5.243 1.00 47.56 137 PRO A N 1
ATOM 684 C CA . PRO A 1 92 ? 31.538 71.305 4.410 1.00 39.94 137 PRO A CA 1
ATOM 685 C C . PRO A 1 92 ? 31.425 72.352 3.299 1.00 38.65 1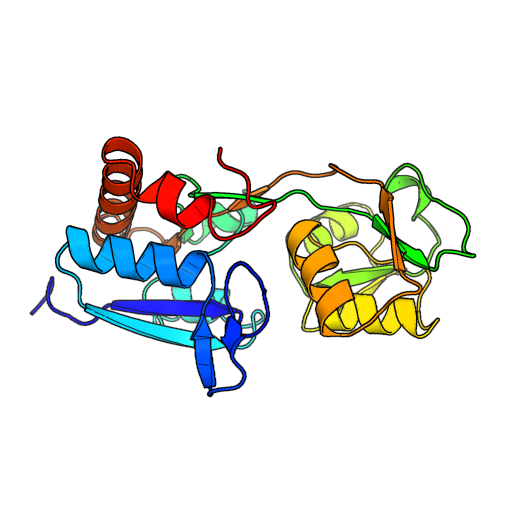37 PRO A C 1
ATOM 686 O O . PRO A 1 92 ? 30.337 72.604 2.780 1.00 41.18 137 PRO A O 1
ATOM 690 N N . HIS A 1 93 ? 32.540 72.974 2.931 1.00 42.09 138 HIS A N 1
ATOM 691 C CA . HIS A 1 93 ? 32.474 73.939 1.845 1.00 39.33 138 HIS A CA 1
ATOM 692 C C . HIS A 1 93 ? 32.919 73.281 0.534 1.00 42.13 138 HIS A C 1
ATOM 693 O O . HIS A 1 93 ? 32.729 73.826 -0.556 1.00 39.38 138 HIS A O 1
ATOM 700 N N . THR A 1 94 ? 33.483 72.083 0.644 1.00 37.66 139 THR A N 1
ATOM 701 C CA . THR A 1 94 ? 33.893 71.338 -0.550 1.00 41.13 139 THR A CA 1
ATOM 702 C C . THR A 1 94 ? 34.044 69.826 -0.287 1.00 46.12 139 THR A C 1
ATOM 703 O O . THR A 1 94 ? 34.170 69.380 0.855 1.00 42.48 139 THR A O 1
ATOM 707 N N . ILE A 1 95 ? 34.031 69.049 -1.362 1.00 45.62 140 ILE A N 1
ATOM 708 C CA . ILE A 1 95 ? 34.231 67.604 -1.275 1.00 47.15 140 ILE A CA 1
ATOM 709 C C . ILE A 1 95 ? 35.584 67.274 -1.914 1.00 43.28 140 ILE A C 1
ATOM 710 O O . ILE A 1 95 ? 35.839 67.613 -3.068 1.00 37.04 140 ILE A O 1
ATOM 715 N N . VAL A 1 96 ? 36.440 66.618 -1.148 1.00 39.52 141 VAL A N 1
ATOM 716 C CA . VAL A 1 96 ? 37.772 66.243 -1.596 1.00 43.06 141 VAL A CA 1
ATOM 717 C C . VAL A 1 96 ? 37.914 64.760 -1.951 1.00 43.32 141 VAL A C 1
ATOM 718 O O . VAL A 1 96 ? 37.859 63.896 -1.081 1.00 45.05 141 VAL A O 1
ATOM 722 N N . TYR A 1 97 ? 38.096 64.466 -3.227 1.00 42.62 142 TYR A N 1
ATOM 723 C CA . TYR A 1 97 ? 38.287 63.089 -3.672 1.00 45.46 142 TYR A CA 1
ATOM 724 C C . TYR A 1 97 ? 39.762 62.759 -3.579 1.00 44.87 142 TYR A C 1
ATOM 725 O O . TYR A 1 97 ? 40.600 63.652 -3.546 1.00 42.54 142 TYR A O 1
ATOM 734 N N . HIS A 1 98 ? 40.082 61.474 -3.516 1.00 46.74 143 HIS A N 1
ATOM 735 C CA . HIS A 1 98 ? 41.479 61.066 -3.486 1.00 45.42 143 HIS A CA 1
ATOM 736 C C . HIS A 1 98 ? 41.794 60.353 -4.777 1.00 42.24 143 HIS A C 1
ATOM 737 O O . HIS A 1 98 ? 40.927 60.109 -5.616 1.00 44.90 143 HIS A O 1
ATOM 744 N N . ALA A 1 99 ? 43.053 60.009 -4.940 1.00 47.13 144 ALA A N 1
ATOM 745 C CA . ALA A 1 99 ? 43.428 59.318 -6.146 1.00 42.46 144 ALA A CA 1
ATOM 746 C C . ALA A 1 99 ? 44.728 58.599 -5.925 1.00 39.00 144 ALA A C 1
ATOM 747 O O . ALA A 1 99 ? 45.481 58.917 -5.001 1.00 33.81 144 ALA A O 1
ATOM 749 N N . ILE A 1 100 ? 44.951 57.579 -6.737 1.00 41.27 145 ILE A N 1
ATOM 750 C CA . ILE A 1 100 ? 46.202 56.862 -6.674 1.00 44.73 145 ILE A CA 1
ATOM 751 C C . ILE A 1 100 ? 47.023 57.401 -7.849 1.00 40.23 145 ILE A C 1
ATOM 752 O O . ILE A 1 100 ? 46.565 57.464 -8.998 1.00 30.92 145 ILE A O 1
ATOM 757 N N . PHE A 1 101 ? 48.232 57.801 -7.519 1.00 31.53 146 PHE A N 1
ATOM 758 C CA . PHE A 1 101 ? 49.189 58.364 -8.456 1.00 40.70 146 PHE A CA 1
ATOM 759 C C . PHE A 1 101 ? 50.337 57.366 -8.669 1.00 46.76 146 PHE A C 1
ATOM 760 O O . PHE A 1 101 ? 50.727 56.638 -7.740 1.00 42.74 146 PHE A O 1
ATOM 768 N N . ALA A 1 102 ? 50.883 57.364 -9.881 1.00 46.99 147 ALA A N 1
ATOM 769 C CA . ALA A 1 102 ? 51.996 56.488 -10.238 1.00 48.77 147 ALA A CA 1
ATOM 770 C C . ALA A 1 102 ? 52.810 57.103 -11.372 1.00 45.77 147 ALA A C 1
ATOM 771 O O . ALA A 1 102 ? 52.311 57.972 -12.087 1.00 44.96 147 ALA A O 1
ATOM 773 N N . ARG A 1 103 ? 54.048 56.634 -11.550 1.00 46.15 148 ARG A N 1
ATOM 774 C CA . ARG A 1 103 ? 54.874 57.106 -12.657 1.00 38.74 148 ARG A CA 1
ATOM 775 C C . ARG A 1 103 ? 54.234 56.458 -13.870 1.00 38.71 148 ARG A C 1
ATOM 776 O O . ARG A 1 103 ? 53.674 55.371 -13.746 1.00 46.21 148 ARG A O 1
ATOM 784 N N . ARG A 1 104 ? 54.272 57.145 -15.016 1.00 45.77 149 ARG A N 1
ATOM 785 C CA . ARG A 1 104 ? 53.671 56.663 -16.267 1.00 52.76 149 ARG A CA 1
ATOM 786 C C . ARG A 1 104 ? 54.070 55.262 -16.680 1.00 57.29 149 ARG A C 1
ATOM 787 O O . ARG A 1 104 ? 53.231 54.454 -17.078 1.00 57.73 149 ARG A O 1
ATOM 795 N N . ASP A 1 105 ? 55.363 54.990 -16.619 1.00 58.57 150 ASP A N 1
ATOM 796 C CA . ASP A 1 105 ? 55.862 53.681 -16.983 1.00 69.51 150 ASP A CA 1
ATOM 797 C C . ASP A 1 105 ? 55.153 52.641 -16.110 1.00 69.15 150 ASP A C 1
ATOM 798 O O . ASP A 1 105 ? 54.432 51.782 -16.617 1.00 68.77 150 ASP A O 1
ATOM 803 N N . SER A 1 106 ? 55.337 52.773 -14.797 1.00 64.81 151 SER A N 1
ATOM 804 C CA . SER A 1 106 ? 54.767 51.882 -13.795 1.00 56.23 151 SER A CA 1
ATOM 805 C C . SER A 1 106 ? 53.443 51.203 -14.105 1.00 59.65 151 SER A C 1
ATOM 806 O O . SER A 1 106 ? 52.633 51.699 -14.895 1.00 51.97 151 SER A O 1
ATOM 809 N N . PRO A 1 107 ? 53.216 50.038 -13.470 1.00 67.13 152 PRO A N 1
ATOM 810 C CA . PRO A 1 107 ? 52.018 49.198 -13.602 1.00 72.06 152 PRO A CA 1
ATOM 811 C C . PRO A 1 107 ? 50.822 49.929 -13.007 1.00 74.30 152 PRO A C 1
ATOM 812 O O . PRO A 1 107 ? 50.838 50.296 -11.834 1.00 71.88 152 PRO A O 1
ATOM 816 N N . PRO A 1 108 ? 49.767 50.144 -13.800 1.00 75.43 153 PRO A N 1
ATOM 817 C CA . PRO A 1 108 ? 48.613 50.848 -13.241 1.00 76.30 153 PRO A CA 1
ATOM 818 C C . PRO A 1 108 ? 47.887 50.014 -12.187 1.00 78.37 153 PRO A C 1
ATOM 819 O O . PRO A 1 108 ? 48.018 48.789 -12.138 1.00 81.88 153 PRO A O 1
ATOM 823 N N . ALA A 1 109 ? 47.139 50.698 -11.333 1.00 75.60 154 ALA A N 1
ATOM 824 C CA . ALA A 1 109 ? 46.367 50.059 -10.284 1.00 70.95 154 ALA A CA 1
ATOM 825 C C . ALA A 1 109 ? 44.954 50.584 -10.480 1.00 72.72 154 ALA A C 1
ATOM 826 O O . ALA A 1 109 ? 44.777 51.769 -10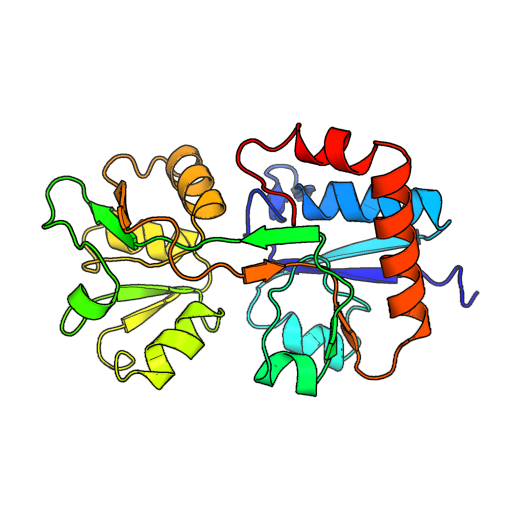.757 1.00 76.07 154 ALA A O 1
ATOM 828 N N . ALA A 1 110 ? 43.949 49.723 -10.355 1.00 67.65 155 ALA A N 1
ATOM 829 C CA . ALA A 1 110 ? 42.576 50.174 -10.548 1.00 64.50 155 ALA A CA 1
ATOM 830 C C . ALA A 1 110 ? 41.864 50.482 -9.229 1.00 62.81 155 ALA A C 1
ATOM 831 O O . ALA A 1 110 ? 40.740 50.993 -9.216 1.00 64.34 155 ALA A O 1
ATOM 833 N N . GLY A 1 111 ? 42.526 50.178 -8.119 1.00 56.53 156 GLY A N 1
ATOM 834 C CA . GLY A 1 111 ? 41.936 50.435 -6.821 1.00 54.73 156 GLY A CA 1
ATOM 835 C C . GLY A 1 111 ? 42.978 50.272 -5.736 1.00 58.04 156 GLY A C 1
ATOM 836 O O . GLY A 1 111 ? 44.044 49.699 -5.968 1.00 52.84 156 GLY A O 1
ATOM 837 N N . LEU A 1 112 ? 42.670 50.754 -4.541 1.00 60.45 157 LEU A N 1
ATOM 838 C CA . LEU A 1 112 ? 43.618 50.677 -3.448 1.00 67.09 157 LEU A CA 1
ATOM 839 C C . LEU A 1 112 ? 43.889 49.279 -2.908 1.00 70.93 157 LEU A C 1
ATOM 840 O O . LEU A 1 112 ? 44.819 49.080 -2.128 1.00 75.05 157 LEU A O 1
ATOM 845 N N . GLU A 1 113 ? 43.103 48.298 -3.326 1.00 71.49 158 GLU A N 1
ATOM 846 C CA . GLU A 1 113 ? 43.360 46.942 -2.866 1.00 74.63 158 GLU A CA 1
ATOM 847 C C . GLU A 1 113 ? 44.593 46.434 -3.610 1.00 75.51 158 GLU A C 1
ATOM 848 O O . GLU A 1 113 ? 45.361 45.614 -3.091 1.00 71.94 158 GLU A O 1
ATOM 854 N N . ASP A 1 114 ? 44.780 46.946 -4.826 1.00 74.21 159 ASP A N 1
ATOM 855 C CA . ASP A 1 114 ? 45.913 46.564 -5.664 1.00 70.50 159 ASP A CA 1
ATOM 856 C C . ASP A 1 114 ? 47.218 47.115 -5.108 1.00 62.92 159 ASP A C 1
ATOM 857 O O . ASP A 1 114 ? 48.296 46.835 -5.634 1.00 62.14 159 ASP A O 1
ATOM 862 N N . LEU A 1 115 ? 47.115 47.887 -4.033 1.00 54.84 160 LEU A N 1
ATOM 863 C CA . LEU A 1 115 ? 48.285 48.477 -3.394 1.00 53.50 160 LEU A CA 1
ATOM 864 C C . LEU A 1 115 ? 48.831 47.638 -2.252 1.00 56.63 160 LEU A C 1
ATOM 865 O O . LEU A 1 115 ? 49.823 48.010 -1.619 1.00 48.09 160 LEU A O 1
ATOM 870 N N . ARG A 1 116 ? 48.173 46.517 -1.968 1.00 63.50 161 ARG A N 1
ATOM 871 C CA . ARG A 1 116 ? 48.630 45.635 -0.897 1.00 63.83 161 ARG A CA 1
ATOM 872 C C . ARG A 1 116 ? 49.953 45.045 -1.351 1.00 61.63 161 ARG A C 1
ATOM 873 O O . ARG A 1 116 ? 50.060 44.543 -2.474 1.00 61.11 161 ARG A O 1
ATOM 881 N N . GLY A 1 117 ? 50.960 45.128 -0.490 1.00 57.03 162 GLY A N 1
ATOM 882 C CA . GLY A 1 117 ? 52.266 44.600 -0.834 1.00 65.54 162 GLY A CA 1
ATOM 883 C C . GLY A 1 117 ? 53.180 45.579 -1.552 1.00 70.42 162 GLY A C 1
ATOM 884 O O . GLY A 1 117 ? 54.349 45.276 -1.791 1.00 74.14 162 GLY A O 1
ATOM 885 N N . ARG A 1 118 ? 52.659 46.754 -1.897 1.00 71.63 163 ARG A N 1
ATOM 886 C CA . ARG A 1 118 ? 53.454 47.757 -2.588 1.00 66.86 163 ARG A CA 1
ATOM 887 C C . ARG A 1 118 ? 53.806 48.923 -1.692 1.00 61.33 163 ARG A C 1
ATOM 888 O O . ARG A 1 118 ? 53.124 49.195 -0.714 1.00 65.51 163 ARG A O 1
ATOM 896 N N . LYS A 1 119 ? 54.906 49.589 -2.005 1.00 61.02 164 LYS A N 1
ATOM 897 C CA . LYS A 1 119 ? 55.358 50.713 -1.199 1.00 59.74 164 LYS A CA 1
ATOM 898 C C . LYS A 1 119 ? 54.495 51.920 -1.578 1.00 55.11 164 LYS A C 1
ATOM 899 O O . LYS A 1 119 ? 54.342 52.237 -2.758 1.00 52.02 164 LYS A O 1
ATOM 905 N N . VAL A 1 120 ? 53.930 52.583 -0.572 1.00 51.59 165 VAL A N 1
ATOM 906 C CA . VAL A 1 120 ? 53.022 53.700 -0.801 1.00 41.98 165 VAL A CA 1
ATOM 907 C C . VAL A 1 120 ? 53.249 54.934 0.049 1.00 52.16 165 VAL A C 1
ATOM 908 O O . VAL A 1 120 ? 53.317 54.844 1.280 1.00 54.70 165 VAL A O 1
ATOM 912 N N . ALA A 1 121 ? 53.350 56.096 -0.599 1.00 43.34 166 ALA A N 1
ATOM 913 C CA . ALA A 1 121 ? 53.543 57.321 0.158 1.00 42.19 166 ALA A CA 1
ATOM 914 C C . ALA A 1 121 ? 52.211 58.040 0.347 1.00 44.91 166 ALA A C 1
ATOM 915 O O . ALA A 1 121 ? 51.290 57.927 -0.487 1.00 40.80 166 ALA A O 1
ATOM 917 N N . LEU A 1 122 ? 52.095 58.777 1.445 1.00 44.86 167 LEU A N 1
ATOM 918 C CA . LEU A 1 122 ? 50.873 59.531 1.686 1.00 46.88 167 LEU A CA 1
ATOM 919 C C . LEU A 1 122 ? 51.002 60.472 2.847 1.00 41.47 167 LEU A C 1
ATOM 920 O O . LEU A 1 122 ? 51.908 60.352 3.674 1.00 44.43 167 LEU A O 1
ATOM 925 N N . HIS A 1 123 ? 50.080 61.417 2.896 1.00 46.83 168 HIS A N 1
ATOM 926 C CA . HIS A 1 123 ? 50.115 62.454 3.898 1.00 56.21 168 HIS A CA 1
ATOM 927 C C . HIS A 1 123 ? 50.050 61.969 5.327 1.00 61.24 168 HIS A C 1
ATOM 928 O O . HIS A 1 123 ? 49.158 61.212 5.699 1.00 63.04 168 HIS A O 1
ATOM 935 N N . ARG A 1 124 ? 51.009 62.438 6.118 1.00 67.14 169 ARG A N 1
ATOM 936 C CA . ARG A 1 124 ? 51.139 62.090 7.531 1.00 69.92 169 ARG A CA 1
ATOM 937 C C . ARG A 1 124 ? 49.899 62.338 8.395 1.00 68.92 169 ARG A C 1
ATOM 938 O O . ARG A 1 124 ? 49.680 63.451 8.875 1.00 58.18 169 ARG A O 1
ATOM 946 N N . ASP A 1 125 ? 49.118 61.281 8.602 1.00 70.38 170 ASP A N 1
ATOM 947 C CA . ASP A 1 125 ? 47.898 61.307 9.418 1.00 74.16 170 ASP A CA 1
ATOM 948 C C . ASP A 1 125 ? 46.675 61.901 8.755 1.00 71.17 170 ASP A C 1
ATOM 949 O O . ASP A 1 125 ? 45.764 62.342 9.445 1.00 71.93 170 ASP A O 1
ATOM 954 N N . GLY A 1 126 ? 46.650 61.935 7.430 1.00 67.68 171 GLY A N 1
ATOM 955 C CA . GLY A 1 126 ? 45.479 62.463 6.756 1.00 59.63 171 GLY A CA 1
ATOM 956 C C . GLY A 1 126 ? 44.444 61.356 6.739 1.00 57.47 171 GLY A C 1
ATOM 957 O O . GLY A 1 126 ? 44.750 60.220 7.121 1.00 62.70 171 GLY A O 1
ATOM 958 N N . ILE A 1 127 ? 43.234 61.660 6.286 1.00 51.90 172 ILE A N 1
ATOM 959 C CA . ILE A 1 127 ? 42.175 60.661 6.246 1.00 48.43 172 ILE A CA 1
ATOM 960 C C . ILE A 1 127 ? 42.627 59.343 5.613 1.00 55.38 172 ILE A C 1
ATOM 961 O O . ILE A 1 127 ? 42.176 58.265 6.016 1.00 63.17 172 ILE A O 1
ATOM 966 N N . MET A 1 128 ? 43.524 59.402 4.634 1.00 51.61 173 MET A N 1
ATOM 967 C CA . MET A 1 128 ? 43.951 58.167 3.987 1.00 49.20 173 MET A CA 1
ATOM 968 C C . MET A 1 128 ? 44.988 57.396 4.779 1.00 48.85 173 MET A C 1
ATOM 969 O O . MET A 1 128 ? 45.129 56.183 4.629 1.00 46.10 173 MET A O 1
ATOM 974 N N . HIS A 1 129 ? 45.722 58.101 5.623 1.00 46.49 174 HIS A N 1
ATOM 975 C CA . HIS A 1 129 ? 46.711 57.436 6.436 1.00 50.07 174 HIS A CA 1
ATOM 976 C C . HIS A 1 129 ? 45.864 56.537 7.341 1.00 61.23 174 HIS A C 1
ATOM 977 O O . HIS A 1 129 ? 45.903 55.299 7.240 1.00 61.08 174 HIS A O 1
ATOM 984 N N . GLU A 1 130 ? 45.065 57.170 8.197 1.00 64.58 175 GLU A N 1
ATOM 985 C CA . GLU A 1 130 ? 44.181 56.439 9.101 1.00 69.04 175 GLU A CA 1
ATOM 986 C C . GLU A 1 130 ? 43.435 55.338 8.352 1.00 67.92 175 GLU A C 1
ATOM 987 O O . GLU A 1 130 ? 43.419 54.180 8.777 1.00 68.4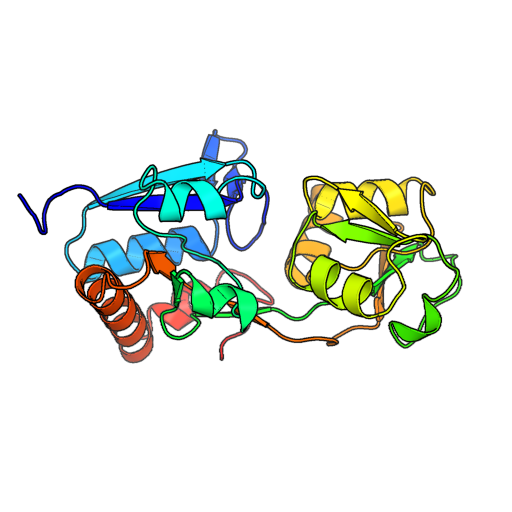2 175 GLU A O 1
ATOM 993 N N . TYR A 1 131 ? 42.841 55.695 7.220 1.00 59.72 176 TYR A N 1
ATOM 994 C CA . TYR A 1 131 ? 42.077 54.725 6.453 1.00 61.15 176 TYR A CA 1
ATOM 995 C C . TYR A 1 131 ? 42.836 53.500 5.965 1.00 64.00 176 TYR A C 1
ATOM 996 O O . TYR A 1 131 ? 42.284 52.405 5.924 1.00 74.38 176 TYR A O 1
ATOM 1005 N N . LEU A 1 132 ? 44.095 53.657 5.581 1.00 64.26 177 LEU A N 1
ATOM 1006 C CA . LEU A 1 132 ? 44.828 52.495 5.090 1.00 60.80 177 LEU A CA 1
ATOM 1007 C C . LEU A 1 132 ? 45.513 51.730 6.212 1.00 52.00 177 LEU A C 1
ATOM 1008 O O . LEU A 1 132 ? 45.903 50.577 6.042 1.00 50.78 177 LEU A O 1
ATOM 1013 N N . ALA A 1 133 ? 45.685 52.387 7.347 1.00 49.06 178 ALA A N 1
ATOM 1014 C CA . ALA A 1 133 ? 46.291 51.738 8.508 1.00 57.41 178 ALA A CA 1
ATOM 1015 C C . ALA A 1 133 ? 45.272 50.673 8.947 1.00 58.27 178 ALA A C 1
ATOM 1016 O O . ALA A 1 133 ? 45.571 49.470 9.004 1.00 50.33 178 ALA A O 1
ATOM 1018 N N . GLU A 1 134 ? 44.054 51.146 9.201 1.00 59.42 179 GLU A N 1
ATOM 1019 C CA . GLU A 1 134 ? 42.944 50.317 9.619 1.00 64.19 179 GLU A CA 1
ATOM 1020 C C . GLU A 1 134 ? 42.717 49.195 8.646 1.00 66.47 179 GLU A C 1
ATOM 1021 O O . GLU A 1 134 ? 41.752 48.439 8.772 1.00 77.20 179 GLU A O 1
ATOM 1027 N N . ARG A 1 135 ? 43.598 49.068 7.671 1.00 53.81 180 ARG A N 1
ATOM 1028 C CA . ARG A 1 135 ? 43.418 48.006 6.718 1.00 50.62 180 ARG A CA 1
ATOM 1029 C C . ARG A 1 135 ? 44.668 47.179 6.472 1.00 52.45 180 ARG A C 1
ATOM 1030 O O . ARG A 1 135 ? 44.766 46.475 5.449 1.00 49.44 180 ARG A O 1
ATOM 1038 N N . GLY A 1 136 ? 45.606 47.264 7.424 1.00 52.14 181 GLY A N 1
ATOM 1039 C CA . GLY A 1 136 ? 46.848 46.498 7.369 1.00 57.50 181 GLY A CA 1
ATOM 1040 C C . GLY A 1 136 ? 47.958 46.913 6.408 1.00 64.35 181 GLY A C 1
ATOM 1041 O O . GLY A 1 136 ? 48.918 46.159 6.183 1.00 57.77 181 GLY A O 1
ATOM 1042 N N . TYR A 1 137 ? 47.835 48.110 5.844 1.00 63.60 182 TYR A N 1
ATOM 1043 C CA . TYR A 1 137 ? 48.816 48.636 4.907 1.00 62.76 182 TYR A CA 1
ATOM 1044 C C . TYR A 1 137 ? 50.026 49.230 5.628 1.00 61.25 182 TYR A C 1
ATOM 1045 O O . TYR A 1 137 ? 51.142 49.205 5.123 1.00 61.82 182 TYR A O 1
ATOM 1054 N N . GLY A 1 138 ? 49.785 49.756 6.820 1.00 62.55 183 GLY A N 1
ATOM 1055 C CA . GLY A 1 138 ? 50.835 50.371 7.616 1.00 66.61 183 GLY A CA 1
ATOM 1056 C C . GLY A 1 138 ? 52.289 49.960 7.436 1.00 69.01 183 GLY A C 1
ATOM 1057 O O . GLY A 1 138 ? 53.173 50.807 7.506 1.00 70.89 183 GLY A O 1
ATOM 1058 N N . LYS A 1 139 ? 52.565 48.678 7.223 1.00 72.84 184 LYS A N 1
ATOM 1059 C CA . LYS A 1 139 ? 53.956 48.251 7.061 1.00 73.86 184 LYS A CA 1
ATOM 1060 C C . LYS A 1 139 ? 54.519 48.721 5.726 1.00 73.33 184 LYS A C 1
ATOM 1061 O O . LYS A 1 139 ? 55.655 49.171 5.645 1.00 70.57 184 LYS A O 1
ATOM 1067 N N . ASP A 1 140 ? 53.706 48.611 4.685 1.00 74.40 185 ASP A N 1
ATOM 1068 C CA . ASP A 1 140 ? 54.102 48.988 3.340 1.00 72.27 185 ASP A CA 1
ATOM 1069 C C . ASP A 1 140 ? 53.859 50.447 3.007 1.00 73.13 185 ASP A C 1
ATOM 1070 O O . ASP A 1 140 ? 53.576 50.755 1.849 1.00 75.53 185 ASP A O 1
ATOM 1075 N N . LEU A 1 141 ? 53.962 51.352 3.976 1.00 64.06 186 LEU A N 1
ATOM 1076 C CA . LEU A 1 141 ? 53.708 52.736 3.635 1.00 56.82 186 LEU A CA 1
ATOM 1077 C C . LEU A 1 141 ? 54.546 53.808 4.320 1.00 63.12 186 LEU A C 1
ATOM 1078 O O . LEU A 1 141 ? 54.769 53.781 5.530 1.00 68.05 186 LEU A O 1
ATOM 1083 N N . VAL A 1 142 ? 55.006 54.759 3.506 1.00 61.05 187 VAL A N 1
ATOM 1084 C CA . VAL A 1 142 ? 55.853 55.863 3.947 1.00 55.69 187 VAL A CA 1
ATOM 1085 C C . VAL A 1 142 ? 55.035 57.128 4.201 1.00 54.69 187 VAL A C 1
ATOM 1086 O O . VAL A 1 142 ? 54.188 57.512 3.392 1.00 55.02 187 VAL A O 1
ATOM 1090 N N . LEU A 1 143 ? 55.303 57.769 5.333 1.00 54.39 188 LEU A N 1
ATOM 1091 C CA . LEU A 1 143 ? 54.573 58.962 5.741 1.00 57.26 188 LEU A CA 1
ATOM 1092 C C . LEU A 1 143 ? 55.327 60.243 5.474 1.00 55.07 188 LEU A C 1
ATOM 1093 O O . LEU A 1 143 ? 56.469 60.404 5.899 1.00 52.88 188 LEU A O 1
ATOM 1098 N N . THR A 1 144 ? 54.661 61.182 4.818 1.00 51.25 189 THR A N 1
ATOM 1099 C CA . THR A 1 144 ? 55.301 62.444 4.492 1.00 51.53 189 THR A CA 1
ATOM 1100 C C . THR A 1 144 ? 54.591 63.654 5.102 1.00 49.74 189 THR A C 1
ATOM 1101 O O . THR A 1 144 ? 53.371 63.658 5.292 1.00 54.10 189 THR A O 1
ATOM 1105 N N . PRO A 1 145 ? 55.360 64.701 5.414 1.00 45.19 190 PRO A N 1
ATOM 1106 C CA . PRO A 1 145 ? 54.880 65.952 6.006 1.00 42.35 190 PRO A CA 1
ATOM 1107 C C . PRO A 1 145 ? 53.849 66.654 5.125 1.00 45.97 190 PRO A C 1
ATOM 1108 O O . PRO A 1 145 ? 52.979 67.366 5.618 1.00 40.50 190 PRO A O 1
ATOM 1112 N N . THR A 1 146 ? 53.950 66.461 3.812 1.00 45.56 191 THR A N 1
ATOM 1113 C CA . THR A 1 146 ? 52.993 67.093 2.901 1.00 40.72 191 THR A CA 1
ATOM 1114 C C . THR A 1 146 ? 52.674 66.149 1.786 1.00 36.21 191 THR A C 1
ATOM 1115 O O . THR A 1 146 ? 53.441 65.242 1.490 1.00 41.20 191 THR A O 1
ATOM 1119 N N . PRO A 1 147 ? 51.533 66.353 1.134 1.00 36.49 192 PRO A N 1
ATOM 1120 C CA . PRO A 1 147 ? 51.212 65.450 0.029 1.00 39.07 192 PRO A CA 1
ATOM 1121 C C . PRO A 1 147 ? 52.235 65.592 -1.118 1.00 40.61 192 PRO A C 1
ATOM 1122 O O . PRO A 1 147 ? 52.560 64.614 -1.796 1.00 35.79 192 PRO A O 1
ATOM 1126 N N . ALA A 1 148 ? 52.746 66.808 -1.316 1.00 43.97 193 ALA A N 1
ATOM 1127 C CA . ALA A 1 148 ? 53.720 67.059 -2.371 1.00 43.53 193 ALA A CA 1
ATOM 1128 C C . ALA A 1 148 ? 54.973 66.220 -2.103 1.00 44.93 193 ALA A C 1
ATOM 1129 O O . ALA A 1 148 ? 55.566 65.671 -3.036 1.00 36.48 193 ALA A O 1
ATOM 1131 N N . ASP A 1 149 ? 55.370 66.105 -0.836 1.00 43.74 194 ASP A N 1
ATOM 1132 C CA . ASP A 1 149 ? 56.534 65.284 -0.519 1.00 40.97 194 ASP A CA 1
ATOM 1133 C C . ASP A 1 149 ? 56.239 63.849 -0.900 1.00 40.27 194 ASP A C 1
ATOM 1134 O O . ASP A 1 149 ? 57.122 63.110 -1.326 1.00 42.38 194 ASP A O 1
ATOM 1139 N N . ALA A 1 150 ? 54.985 63.454 -0.770 1.00 34.33 195 ALA A N 1
ATOM 1140 C CA . ALA A 1 150 ? 54.639 62.106 -1.164 1.00 37.95 195 ALA A CA 1
ATOM 1141 C C . ALA A 1 150 ? 54.861 61.972 -2.673 1.00 38.46 195 ALA A C 1
ATOM 1142 O O . ALA A 1 150 ? 55.461 61.011 -3.137 1.00 36.87 195 ALA A O 1
ATOM 1144 N N . LEU A 1 151 ? 54.354 62.940 -3.432 1.00 36.43 196 LEU A N 1
ATOM 1145 C CA . LEU A 1 151 ? 54.464 62.906 -4.879 1.00 40.73 196 LEU A CA 1
ATOM 1146 C C . LEU A 1 151 ? 55.913 63.036 -5.385 1.00 41.44 196 LEU A C 1
ATOM 1147 O O . LEU A 1 151 ? 56.264 62.498 -6.423 1.00 42.11 196 LEU A O 1
ATOM 1152 N N . ARG A 1 152 ? 56.758 63.725 -4.636 1.00 38.15 197 ARG A N 1
ATOM 1153 C CA . ARG A 1 152 ? 58.140 63.862 -5.038 1.00 36.60 197 ARG A CA 1
ATOM 1154 C C . ARG A 1 152 ? 58.831 62.519 -4.947 1.00 38.48 197 ARG A C 1
ATOM 1155 O O . ARG A 1 152 ? 59.596 62.155 -5.827 1.00 35.84 197 ARG A O 1
ATOM 1163 N N . LEU A 1 153 ? 58.559 61.782 -3.873 1.00 44.21 198 LEU A N 1
ATOM 1164 C CA . LEU A 1 153 ? 59.180 60.477 -3.666 1.00 38.86 198 LEU A CA 1
ATOM 1165 C C . LEU A 1 153 ? 58.745 59.549 -4.776 1.00 43.96 198 LEU A C 1
ATOM 1166 O O . LEU A 1 153 ? 59.540 58.803 -5.330 1.00 48.32 198 LEU A O 1
ATOM 1171 N N . LEU A 1 154 ? 57.471 59.589 -5.108 1.00 30.19 199 LEU A N 1
ATOM 1172 C CA . LEU A 1 154 ? 57.005 58.752 -6.186 1.00 32.01 199 LEU A CA 1
ATOM 1173 C C . LEU A 1 154 ? 57.740 59.126 -7.482 1.00 40.96 199 LEU A C 1
ATOM 1174 O O . LEU A 1 154 ? 58.208 58.265 -8.230 1.00 38.27 199 LEU A O 1
ATOM 1179 N N . ALA A 1 155 ? 57.817 60.430 -7.737 1.00 40.76 200 ALA A N 1
ATOM 1180 C CA . ALA A 1 155 ? 58.435 60.957 -8.934 1.00 36.58 200 ALA A CA 1
ATOM 1181 C C . ALA A 1 155 ? 59.891 60.532 -9.002 1.00 40.56 200 ALA A C 1
ATOM 1182 O O . ALA A 1 155 ? 60.413 60.218 -10.080 1.00 28.91 200 ALA A O 1
ATOM 1184 N N . ALA A 1 156 ? 60.519 60.509 -7.833 1.00 35.90 201 ALA A N 1
ATOM 1185 C CA . ALA A 1 156 ? 61.912 60.138 -7.684 1.00 39.39 201 ALA A CA 1
ATOM 1186 C C . ALA A 1 156 ? 62.166 58.637 -7.654 1.00 39.19 201 ALA A C 1
ATOM 1187 O O . ALA A 1 156 ? 63.278 58.208 -7.335 1.00 49.80 201 ALA A O 1
ATOM 1189 N N . GLY A 1 157 ? 61.150 57.842 -7.971 1.00 41.51 202 GLY A N 1
ATOM 1190 C CA . GLY A 1 157 ? 61.303 56.395 -7.935 1.00 41.64 202 GLY A CA 1
ATOM 1191 C C . GLY A 1 157 ? 61.625 55.897 -6.532 1.00 41.97 202 GLY A C 1
ATOM 1192 O O . GLY A 1 157 ? 62.203 54.831 -6.371 1.00 46.79 202 GLY A O 1
ATOM 1193 N N . GLY A 1 158 ? 61.247 56.684 -5.525 1.00 43.59 203 GLY A N 1
ATOM 1194 C CA . GLY A 1 158 ? 61.483 56.353 -4.128 1.00 42.21 203 GLY A CA 1
ATOM 1195 C C . GLY A 1 158 ? 60.397 55.529 -3.431 1.00 46.27 203 GLY A C 1
ATOM 1196 O O . GLY A 1 158 ? 60.536 55.217 -2.249 1.00 44.03 203 GLY A O 1
ATOM 1197 N N . CYS A 1 159 ? 59.323 55.189 -4.146 1.00 36.28 204 CYS A N 1
ATOM 1198 C CA . CYS A 1 159 ? 58.229 54.380 -3.611 1.00 38.73 204 CYS A CA 1
ATOM 1199 C C . CYS A 1 159 ? 57.462 53.903 -4.836 1.00 41.45 204 CYS A C 1
ATOM 1200 O O . CYS A 1 159 ? 57.801 54.307 -5.950 1.00 40.91 204 CYS A O 1
ATOM 1203 N N . ASP A 1 160 ? 56.447 53.056 -4.666 1.00 36.43 205 ASP A N 1
ATOM 1204 C CA . ASP A 1 160 ? 55.735 52.549 -5.837 1.00 37.07 205 ASP A CA 1
ATOM 1205 C C . ASP A 1 160 ? 54.489 53.284 -6.250 1.00 39.41 205 ASP A C 1
ATOM 1206 O O . ASP A 1 160 ? 54.149 53.326 -7.432 1.00 46.74 205 ASP A O 1
ATOM 1211 N N . TYR A 1 161 ? 53.774 53.818 -5.275 1.00 38.43 206 TYR A N 1
ATOM 1212 C CA . TYR A 1 161 ? 52.543 54.545 -5.556 1.00 37.86 206 TYR A CA 1
ATOM 1213 C C . TYR A 1 161 ? 52.415 55.569 -4.487 1.00 37.96 206 TYR A C 1
ATOM 1214 O O . TYR A 1 161 ? 53.153 55.537 -3.487 1.00 40.88 206 TYR A O 1
ATOM 1223 N N . ALA A 1 162 ? 51.500 56.497 -4.715 1.00 33.37 207 ALA A N 1
ATOM 1224 C CA . ALA A 1 162 ? 51.211 57.519 -3.722 1.00 32.85 207 ALA A CA 1
ATOM 1225 C C . ALA A 1 162 ? 49.722 57.744 -3.807 1.00 32.15 207 ALA A C 1
ATOM 1226 O O . ALA A 1 162 ? 49.130 57.640 -4.886 1.00 38.13 207 ALA A O 1
ATOM 1228 N N A VAL A 1 163 ? 49.116 58.016 -2.657 0.50 36.58 208 VAL A N 1
ATOM 1229 N N B VAL A 1 163 ? 49.100 58.024 -2.670 0.50 37.85 208 VAL A N 1
ATOM 1230 C CA A VAL A 1 163 ? 47.683 58.283 -2.572 0.50 35.24 208 VAL A CA 1
ATOM 1231 C CA B VAL A 1 163 ? 47.665 58.287 -2.646 0.50 37.61 208 VAL A CA 1
ATOM 1232 C C A VAL A 1 163 ? 47.517 59.650 -1.912 0.50 39.89 208 VAL A C 1
ATOM 1233 C C B VAL A 1 163 ? 47.507 59.633 -1.934 0.50 41.12 208 VAL A C 1
ATOM 1234 O O A VAL A 1 163 ? 47.907 59.845 -0.760 0.50 42.82 208 VAL A O 1
ATOM 1235 O O B VAL A 1 163 ? 47.909 59.802 -0.781 0.50 44.19 208 VAL A O 1
ATOM 1242 N N . VAL A 1 164 ? 46.973 60.612 -2.650 1.00 41.00 209 VAL A N 1
ATOM 1243 C CA . VAL A 1 164 ? 46.787 61.946 -2.089 1.00 39.21 209 VAL A CA 1
ATOM 1244 C C . VAL A 1 164 ? 45.559 62.536 -2.713 1.00 40.00 209 VAL A C 1
ATOM 1245 O O . VAL A 1 164 ? 45.007 61.962 -3.658 1.00 41.35 209 VAL A O 1
ATOM 1249 N N . ALA A 1 165 ? 45.122 63.673 -2.180 1.00 34.32 210 ALA A N 1
ATOM 1250 C CA . ALA A 1 165 ? 43.930 64.304 -2.703 1.00 30.20 210 ALA A CA 1
ATOM 1251 C C . ALA A 1 165 ? 44.185 64.664 -4.149 1.00 37.75 210 ALA A C 1
ATOM 1252 O O . ALA A 1 165 ? 45.205 65.256 -4.509 1.00 30.99 210 ALA A O 1
ATOM 1254 N N . MET A 1 166 ? 43.238 64.273 -4.975 1.00 37.41 211 MET A N 1
ATOM 1255 C CA . MET A 1 166 ? 43.295 64.509 -6.388 1.00 41.59 211 MET A CA 1
ATOM 1256 C C . MET A 1 166 ? 43.690 65.926 -6.830 1.00 44.15 211 MET A C 1
ATOM 1257 O O . MET A 1 166 ? 44.716 66.134 -7.503 1.00 44.62 211 MET A O 1
ATOM 1262 N N . VAL A 1 167 ? 42.872 66.901 -6.467 1.00 33.11 212 VAL A N 1
ATOM 1263 C CA . VAL A 1 167 ? 43.119 68.253 -6.911 1.00 37.46 212 VAL A CA 1
ATOM 1264 C C . VAL A 1 167 ? 44.477 68.760 -6.471 1.00 29.64 212 VAL A C 1
ATOM 1265 O O . VAL A 1 167 ? 45.271 69.234 -7.277 1.00 38.20 212 VAL A O 1
ATOM 1269 N N . PRO A 1 168 ? 44.766 68.665 -5.192 1.00 25.49 213 PRO A N 1
ATOM 1270 C CA . PRO A 1 168 ? 46.087 69.136 -4.777 1.00 27.26 213 PRO A CA 1
ATOM 1271 C C . PRO A 1 168 ? 47.172 68.392 -5.590 1.00 37.43 213 PRO A C 1
ATOM 1272 O O . PRO A 1 168 ? 48.220 68.949 -5.932 1.00 41.96 213 PRO A O 1
ATOM 1276 N N . GLY A 1 169 ? 46.887 67.133 -5.898 1.00 36.05 214 GLY A N 1
ATOM 1277 C CA . GLY A 1 169 ? 47.807 66.306 -6.646 1.00 32.04 214 GLY A CA 1
ATOM 1278 C C . GLY A 1 169 ? 48.127 66.933 -7.976 1.00 33.62 214 GLY A C 1
ATOM 1279 O O . GLY A 1 169 ? 49.288 67.152 -8.299 1.00 29.19 214 GLY A O 1
ATOM 1280 N N . MET A 1 170 ? 47.090 67.218 -8.748 1.00 34.09 215 MET A N 1
ATOM 1281 C CA . MET A 1 170 ? 47.274 67.852 -10.034 1.00 32.19 215 MET A CA 1
ATOM 1282 C C . MET A 1 170 ? 47.963 69.203 -9.886 1.00 34.66 215 MET A C 1
ATOM 1283 O O . MET A 1 170 ? 48.881 69.508 -10.628 1.00 41.36 215 MET A O 1
ATOM 1288 N N . TYR A 1 171 ? 47.545 70.014 -8.923 1.00 32.97 216 TYR A N 1
ATOM 1289 C CA . TYR A 1 171 ? 48.191 71.312 -8.763 1.00 34.14 216 TYR A CA 1
ATOM 1290 C C . TYR A 1 171 ? 49.645 71.153 -8.447 1.00 32.13 216 TYR A C 1
ATOM 1291 O O . TYR A 1 171 ? 50.480 71.911 -8.921 1.00 35.56 216 TYR A O 1
ATOM 1300 N N . ILE A 1 172 ? 49.954 70.154 -7.639 1.00 32.75 217 ILE A N 1
ATOM 1301 C CA . ILE A 1 172 ? 51.325 69.929 -7.258 1.00 32.08 217 ILE A CA 1
ATOM 1302 C C . ILE A 1 172 ? 52.162 69.417 -8.425 1.00 33.22 217 ILE A C 1
ATOM 1303 O O . ILE A 1 172 ? 53.319 69.785 -8.577 1.00 32.51 217 ILE A O 1
ATOM 1308 N N . ILE A 1 173 ? 51.559 68.577 -9.252 1.00 29.41 218 ILE A N 1
ATOM 1309 C CA . ILE A 1 173 ? 52.272 68.008 -10.362 1.00 32.96 218 ILE A CA 1
ATOM 1310 C C . ILE A 1 173 ? 52.711 69.119 -11.284 1.00 31.81 218 ILE A C 1
ATOM 1311 O O . ILE A 1 173 ? 53.825 69.095 -11.809 1.00 32.57 218 ILE A O 1
ATOM 1316 N N . ARG A 1 174 ? 51.839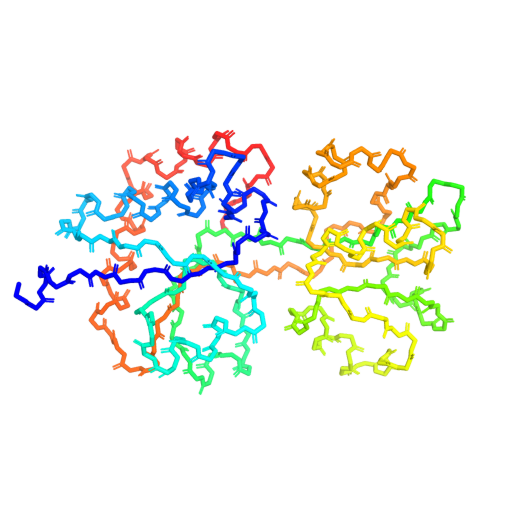 70.102 -11.456 1.00 33.98 219 ARG A N 1
ATOM 1317 C CA . ARG A 1 174 ? 52.136 71.230 -12.317 1.00 33.83 219 ARG A CA 1
ATOM 1318 C C . ARG A 1 174 ? 53.175 72.157 -11.700 1.00 38.98 219 ARG A C 1
ATOM 1319 O O . ARG A 1 174 ? 54.158 72.520 -12.330 1.00 46.42 219 ARG A O 1
ATOM 1327 N N . GLU A 1 175 ? 52.973 72.517 -10.451 1.00 34.16 220 GLU A N 1
ATOM 1328 C CA . GLU A 1 175 ? 53.885 73.427 -9.802 1.00 40.87 220 GLU A CA 1
ATOM 1329 C C . GLU A 1 175 ? 55.295 72.906 -9.603 1.00 41.32 220 GLU A C 1
ATOM 1330 O O . GLU A 1 175 ? 56.285 73.616 -9.816 1.00 42.19 220 GLU A O 1
ATOM 1336 N N . ASN A 1 176 ? 55.391 71.668 -9.165 1.00 33.30 221 ASN A N 1
ATOM 1337 C CA . ASN A 1 176 ? 56.692 71.096 -8.913 1.00 30.13 221 ASN A CA 1
ATOM 1338 C C . ASN A 1 176 ? 57.178 70.309 -10.121 1.00 25.91 221 ASN A C 1
ATOM 1339 O O . ASN A 1 176 ? 58.112 69.557 -10.009 1.00 28.19 221 ASN A O 1
ATOM 1344 N N . ARG A 1 177 ? 56.506 70.466 -11.259 1.00 29.07 222 ARG A N 1
ATOM 1345 C CA . ARG A 1 177 ? 56.919 69.794 -12.475 1.00 43.32 222 ARG A CA 1
ATOM 1346 C C . ARG A 1 177 ? 57.217 68.291 -12.370 1.00 44.89 222 ARG A C 1
ATOM 1347 O O . ARG A 1 177 ? 58.226 67.809 -12.885 1.00 44.09 222 ARG A O 1
ATOM 1355 N N . LEU A 1 178 ? 56.337 67.556 -11.711 1.00 43.31 223 LEU A N 1
ATOM 1356 C CA . LEU A 1 178 ? 56.496 66.107 -11.585 1.00 40.79 223 LEU A CA 1
ATOM 1357 C C . LEU A 1 178 ? 55.783 65.517 -12.778 1.00 39.61 223 LEU A C 1
ATOM 1358 O O . LEU A 1 178 ? 54.760 64.843 -12.635 1.00 34.49 223 LEU A O 1
ATOM 1363 N N . THR A 1 179 ? 56.343 65.747 -13.958 1.00 37.20 224 THR A N 1
ATOM 1364 C CA . THR A 1 179 ? 55.678 65.321 -15.178 1.00 30.78 224 THR A CA 1
ATOM 1365 C C . THR A 1 179 ? 55.707 63.856 -15.559 1.00 34.15 224 THR A C 1
ATOM 1366 O O . THR A 1 179 ? 55.210 63.495 -16.625 1.00 35.57 224 THR A O 1
ATOM 1370 N N . ASN A 1 180 ? 56.272 63.009 -14.704 1.00 26.96 225 ASN A N 1
ATOM 1371 C CA . ASN A 1 180 ? 56.254 61.577 -14.973 1.00 30.27 225 ASN A CA 1
ATOM 1372 C C . ASN A 1 180 ? 55.097 60.961 -14.158 1.00 40.63 225 ASN A C 1
ATOM 1373 O O . ASN A 1 180 ? 54.856 59.757 -14.240 1.00 42.25 225 ASN A O 1
ATOM 1378 N N . LEU A 1 181 ? 54.376 61.781 -13.383 1.00 34.56 226 LEU A N 1
ATOM 1379 C CA . LEU A 1 181 ? 53.254 61.263 -12.567 1.00 34.95 226 LEU A CA 1
ATOM 1380 C C . LEU A 1 181 ? 51.901 61.384 -13.243 1.00 34.52 226 LEU A C 1
ATOM 1381 O O . LEU A 1 181 ? 51.619 62.367 -13.916 1.00 40.36 226 LEU A O 1
ATOM 1386 N N . VAL A 1 182 ? 51.066 60.367 -13.067 1.00 40.08 227 VAL A N 1
ATOM 1387 C CA . VAL A 1 182 ? 49.705 60.368 -13.611 1.00 37.54 227 VAL A CA 1
ATOM 1388 C C . VAL A 1 182 ? 48.820 59.804 -12.527 1.00 41.86 227 VAL A C 1
ATOM 1389 O O . VAL A 1 182 ? 49.258 59.005 -11.692 1.00 43.68 227 VAL A O 1
ATOM 1393 N N . PRO A 1 183 ? 47.570 60.243 -12.495 1.00 43.42 228 PRO A N 1
ATOM 1394 C CA . PRO A 1 183 ? 46.638 59.734 -11.485 1.00 36.83 228 PRO A CA 1
ATOM 1395 C C . PRO A 1 183 ? 46.021 58.514 -12.130 1.00 41.41 228 PRO A C 1
ATOM 1396 O O . PRO A 1 183 ? 45.368 58.650 -13.162 1.00 42.06 228 PRO A O 1
ATOM 1400 N N . VAL A 1 184 ? 46.240 57.328 -11.567 1.00 49.36 229 VAL A N 1
ATOM 1401 C CA . VAL A 1 184 ? 45.666 56.117 -12.169 1.00 55.62 229 VAL A CA 1
ATOM 1402 C C . VAL A 1 184 ? 44.308 55.740 -11.584 1.00 62.17 229 VAL A C 1
ATOM 1403 O O . VAL A 1 184 ? 43.348 55.508 -12.322 1.00 68.46 229 VAL A O 1
ATOM 1407 N N . ALA A 1 185 ? 44.228 55.671 -10.261 1.00 65.07 230 ALA A N 1
ATOM 1408 C CA . ALA A 1 185 ? 42.973 55.336 -9.601 1.00 70.36 230 ALA A CA 1
ATOM 1409 C C . ALA A 1 185 ? 42.366 56.642 -9.130 1.00 71.46 230 ALA A C 1
ATOM 1410 O O . ALA A 1 185 ? 42.865 57.275 -8.197 1.00 69.22 230 ALA A O 1
ATOM 1412 N N . ARG A 1 186 ? 41.281 57.036 -9.776 1.00 71.74 231 ARG A N 1
ATOM 1413 C CA . ARG A 1 186 ? 40.629 58.286 -9.451 1.00 78.09 231 ARG A CA 1
ATOM 1414 C C . ARG A 1 186 ? 39.376 58.156 -8.597 1.00 80.13 231 ARG A C 1
ATOM 1415 O O . ARG A 1 186 ? 39.024 57.069 -8.132 1.00 79.99 231 ARG A O 1
ATOM 1423 N N . SER A 1 187 ? 38.731 59.298 -8.383 1.00 81.04 232 SER A N 1
ATOM 1424 C CA . SER A 1 187 ? 37.499 59.420 -7.606 1.00 81.89 232 SER A CA 1
ATOM 1425 C C . SER A 1 187 ? 37.237 58.398 -6.493 1.00 83.69 232 SER A C 1
ATOM 1426 O O . SER A 1 187 ? 36.082 58.023 -6.245 1.00 77.79 232 SER A O 1
ATOM 1429 N N . ILE A 1 188 ? 38.289 57.943 -5.820 1.00 81.08 233 ILE A N 1
ATOM 1430 C CA . ILE A 1 188 ? 38.074 57.006 -4.739 1.00 80.56 233 ILE A CA 1
ATOM 1431 C C . ILE A 1 188 ? 38.180 57.736 -3.400 1.00 80.28 233 ILE A C 1
ATOM 1432 O O . ILE A 1 188 ? 38.986 58.647 -3.242 1.00 78.75 233 ILE A O 1
ATOM 1437 N N . ALA A 1 189 ? 37.326 57.345 -2.456 1.00 84.02 234 ALA A N 1
ATOM 1438 C CA . ALA A 1 189 ? 37.281 57.905 -1.094 1.00 79.23 234 ALA A CA 1
ATOM 1439 C C . ALA A 1 189 ? 37.035 59.415 -0.941 1.00 69.52 234 ALA A C 1
ATOM 1440 O O . ALA A 1 189 ? 37.922 60.123 -0.475 1.00 65.17 234 ALA A O 1
ATOM 1442 N N . ALA A 1 190 ? 35.836 59.885 -1.301 1.00 59.60 235 ALA A N 1
ATOM 1443 C CA . ALA A 1 190 ? 35.468 61.309 -1.190 1.00 63.35 235 ALA A CA 1
ATOM 1444 C C . ALA A 1 190 ? 35.347 61.820 0.257 1.00 57.72 235 ALA A C 1
ATOM 1445 O O . ALA A 1 190 ? 34.851 61.123 1.127 1.00 62.10 235 ALA A O 1
ATOM 1447 N N . GLN A 1 191 ? 35.790 63.047 0.506 1.00 58.08 236 GLN A N 1
ATOM 1448 C CA . GLN A 1 191 ? 35.738 63.616 1.852 1.00 58.38 236 GLN A CA 1
ATOM 1449 C C . GLN A 1 191 ? 34.944 64.913 1.943 1.00 56.54 236 GLN A C 1
ATOM 1450 O O . GLN A 1 191 ? 34.876 65.680 0.974 1.00 57.73 236 GLN A O 1
ATOM 1456 N N . ARG A 1 192 ? 34.341 65.151 3.109 1.00 52.85 237 ARG A N 1
ATOM 1457 C CA . ARG A 1 192 ? 33.569 66.376 3.341 1.00 49.74 237 ARG A CA 1
ATOM 1458 C C . ARG A 1 192 ? 34.573 67.272 4.036 1.00 47.21 237 ARG A C 1
ATOM 1459 O O . ARG A 1 192 ? 35.020 66.969 5.138 1.00 48.35 237 ARG A O 1
ATOM 1467 N N . TYR A 1 193 ? 34.921 68.375 3.383 1.00 41.53 238 TYR A N 1
ATOM 1468 C CA . TYR A 1 193 ? 35.965 69.302 3.862 1.00 41.34 238 TYR A CA 1
ATOM 1469 C C . TYR A 1 193 ? 35.421 70.703 4.212 1.00 35.50 238 TYR A C 1
ATOM 1470 O O . TYR A 1 193 ? 34.711 71.333 3.409 1.00 31.05 238 TYR A O 1
ATOM 1479 N N . GLY A 1 194 ? 35.760 71.206 5.396 1.00 37.31 239 GLY A N 1
ATOM 1480 C CA . GLY A 1 194 ? 35.234 72.515 5.762 1.00 34.16 239 GLY A CA 1
ATOM 1481 C C . GLY A 1 194 ? 35.811 73.091 7.024 1.00 38.42 239 GLY A C 1
ATOM 1482 O O . GLY A 1 194 ? 36.882 72.677 7.469 1.00 40.92 239 GLY A O 1
ATOM 1483 N N . TYR A 1 195 ? 35.131 74.069 7.615 1.00 39.99 240 TYR A N 1
ATOM 1484 C CA . TYR A 1 195 ? 35.676 74.637 8.842 1.00 35.48 240 TYR A CA 1
ATOM 1485 C C . TYR A 1 195 ? 35.407 73.726 10.022 1.00 40.62 240 TYR A C 1
ATOM 1486 O O . TYR A 1 195 ? 34.552 72.835 9.961 1.00 32.62 240 TYR A O 1
ATOM 1495 N N . ALA A 1 196 ? 36.155 73.967 11.093 1.00 44.60 241 ALA A N 1
ATOM 1496 C CA . ALA A 1 196 ? 36.031 73.229 12.329 1.00 47.89 241 ALA A CA 1
ATOM 1497 C C . ALA A 1 196 ? 36.581 74.095 13.472 1.00 57.50 241 ALA A C 1
ATOM 1498 O O . ALA A 1 196 ? 37.541 74.853 13.286 1.00 55.61 241 ALA A O 1
ATOM 1500 N N . VAL A 1 197 ? 35.943 73.990 14.638 1.00 60.99 242 VAL A N 1
ATOM 1501 C CA . VAL A 1 197 ? 36.321 74.733 15.846 1.00 65.03 242 VAL A CA 1
ATOM 1502 C C . VAL A 1 197 ? 36.316 73.792 17.046 1.00 65.75 242 VAL A C 1
ATOM 1503 O O . VAL A 1 197 ? 35.796 72.680 16.952 1.00 71.66 242 VAL A O 1
ATOM 1507 N N . ARG A 1 198 ? 36.884 74.238 18.167 1.00 68.97 243 ARG A N 1
ATOM 1508 C CA . ARG A 1 198 ? 36.943 73.426 19.392 1.00 68.64 243 ARG A CA 1
ATOM 1509 C C . ARG A 1 198 ? 35.585 72.884 19.812 1.00 66.46 243 ARG A C 1
ATOM 1510 O O . ARG A 1 198 ? 34.582 73.585 19.730 1.00 66.81 243 ARG A O 1
ATOM 1518 N N . GLN A 1 199 ? 35.564 71.634 20.265 1.00 70.47 244 GLN A N 1
ATOM 1519 C CA . GLN A 1 199 ? 34.334 70.979 20.722 1.00 74.01 244 GLN A CA 1
ATOM 1520 C C . GLN A 1 199 ? 33.573 71.900 21.678 1.00 68.13 244 GLN A C 1
ATOM 1521 O O . GLN A 1 199 ? 34.159 72.453 22.606 1.00 67.22 244 GLN A O 1
ATOM 1527 N N . GLY A 1 200 ? 32.277 72.074 21.439 1.00 67.72 245 GLY A N 1
ATOM 1528 C CA . GLY A 1 200 ? 31.463 72.931 22.296 1.00 72.09 245 GLY A CA 1
ATOM 1529 C C . GLY A 1 200 ? 31.630 74.441 22.161 1.00 72.37 245 GLY A C 1
ATOM 1530 O O . GLY A 1 200 ? 31.453 75.176 23.132 1.00 70.28 245 GLY A O 1
ATOM 1531 N N . ASP A 1 201 ? 31.965 74.912 20.964 1.00 73.17 246 ASP A N 1
ATOM 1532 C CA . ASP A 1 201 ? 32.144 76.338 20.741 1.00 69.44 246 ASP A CA 1
ATOM 1533 C C . ASP A 1 201 ? 31.083 76.819 19.772 1.00 67.55 246 ASP A C 1
ATOM 1534 O O . ASP A 1 201 ? 31.338 77.652 18.911 1.00 66.43 246 ASP A O 1
ATOM 1539 N N . ALA A 1 202 ? 29.881 76.281 19.943 1.00 65.80 247 ALA A N 1
ATOM 1540 C CA . ALA A 1 202 ? 28.728 76.598 19.098 1.00 65.94 247 ALA A CA 1
ATOM 1541 C C . ALA A 1 202 ? 28.620 78.037 18.599 1.00 62.30 247 ALA A C 1
ATOM 1542 O O . ALA A 1 202 ? 27.985 78.293 17.577 1.00 58.76 247 ALA A O 1
ATOM 1544 N N . GLU A 1 203 ? 29.217 78.981 19.311 1.00 62.40 248 GLU A N 1
ATOM 1545 C CA . GLU A 1 203 ? 29.128 80.364 18.875 1.00 66.04 248 GLU A CA 1
ATOM 1546 C C . GLU A 1 203 ? 29.910 80.491 17.570 1.00 66.40 248 GLU A C 1
ATOM 1547 O O . GLU A 1 203 ? 29.337 80.721 16.493 1.00 63.41 248 GLU A O 1
ATOM 1553 N N . LEU A 1 204 ? 31.224 80.321 17.678 1.00 59.41 249 LEU A N 1
ATOM 1554 C CA . LEU A 1 204 ? 32.105 80.406 16.527 1.00 56.57 249 LEU A CA 1
ATOM 1555 C C . LEU A 1 204 ? 31.577 79.475 15.444 1.00 53.71 249 LEU A C 1
ATOM 1556 O O . LEU A 1 204 ? 31.470 79.848 14.285 1.00 54.54 249 LEU A O 1
ATOM 1561 N N . LEU A 1 205 ? 31.226 78.262 15.830 1.00 48.37 250 LEU A N 1
ATOM 1562 C CA . LEU A 1 205 ? 30.698 77.330 14.867 1.00 50.48 250 LEU A CA 1
ATOM 1563 C C . LEU A 1 205 ? 29.584 77.951 14.032 1.00 50.53 250 LEU A C 1
ATOM 1564 O O . LEU A 1 205 ? 29.602 77.884 12.806 1.00 56.25 250 LEU A O 1
ATOM 1569 N N . ALA A 1 206 ? 28.611 78.550 14.701 1.00 46.12 251 ALA A N 1
ATOM 1570 C CA . ALA A 1 206 ? 27.454 79.140 14.026 1.00 49.07 251 ALA A CA 1
ATOM 1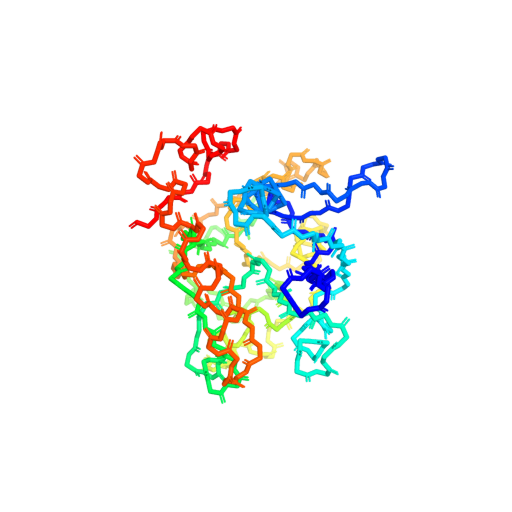571 C C . ALA A 1 206 ? 27.812 80.392 13.248 1.00 45.43 251 ALA A C 1
ATOM 1572 O O . ALA A 1 206 ? 27.172 80.745 12.250 1.00 45.19 251 ALA A O 1
ATOM 1574 N N . ARG A 1 207 ? 28.839 81.064 13.727 1.00 41.29 252 ARG A N 1
ATOM 1575 C CA . ARG A 1 207 ? 29.297 82.274 13.090 1.00 48.25 252 ARG A CA 1
ATOM 1576 C C . ARG A 1 207 ? 29.759 81.879 11.676 1.00 48.66 252 ARG A C 1
ATOM 1577 O O . ARG A 1 207 ? 29.362 82.488 10.675 1.00 46.42 252 ARG A O 1
ATOM 1585 N N . PHE A 1 208 ? 30.563 80.824 11.594 1.00 48.92 253 PHE A N 1
ATOM 1586 C CA . PHE A 1 208 ? 31.062 80.359 10.302 1.00 46.36 253 PHE A CA 1
ATOM 1587 C C . PHE A 1 208 ? 30.024 79.695 9.426 1.00 42.54 253 PHE A C 1
ATOM 1588 O O . PHE A 1 208 ? 29.976 79.949 8.217 1.00 42.96 253 PHE A O 1
ATOM 1596 N N . SER A 1 209 ? 29.162 78.882 10.025 1.00 36.46 254 SER A N 1
ATOM 1597 C CA . SER A 1 209 ? 28.150 78.183 9.248 1.00 37.40 254 SER A CA 1
ATOM 1598 C C . SER A 1 209 ? 27.242 79.180 8.562 1.00 39.39 254 SER A C 1
ATOM 1599 O O . SER A 1 209 ? 26.866 79.014 7.402 1.00 38.79 254 SER A O 1
ATOM 1602 N N . GLU A 1 210 ? 26.897 80.220 9.302 1.00 33.21 255 GLU A N 1
ATOM 1603 C CA . GLU A 1 210 ? 26.027 81.268 8.802 1.00 42.45 255 GLU A CA 1
ATOM 1604 C C . GLU A 1 210 ? 26.707 82.010 7.639 1.00 37.24 255 GLU A C 1
ATOM 1605 O O . GLU A 1 210 ? 26.082 82.285 6.605 1.00 38.71 255 GLU A O 1
ATOM 1611 N N . GLY A 1 211 ? 27.987 82.342 7.814 1.00 36.56 256 GLY A N 1
ATOM 1612 C CA . GLY A 1 211 ? 28.717 83.012 6.745 1.00 35.55 256 GLY A CA 1
ATOM 1613 C C . GLY A 1 211 ? 28.734 82.137 5.489 1.00 35.94 256 GLY A C 1
ATOM 1614 O O . GLY A 1 211 ? 28.455 82.604 4.383 1.00 34.18 256 GLY A O 1
ATOM 1615 N N . LEU A 1 212 ? 29.027 80.850 5.661 1.00 35.54 257 LEU A N 1
ATOM 1616 C CA . LEU A 1 212 ? 29.059 79.932 4.519 1.00 36.90 257 LEU A CA 1
ATOM 1617 C C . LEU A 1 212 ? 27.701 79.902 3.851 1.00 39.67 257 LEU A C 1
ATOM 1618 O O . LEU A 1 212 ? 27.588 80.033 2.625 1.00 46.00 257 LEU A O 1
ATOM 1623 N N . ALA A 1 213 ? 26.659 79.758 4.664 1.00 33.90 258 ALA A N 1
ATOM 1624 C CA . ALA A 1 213 ? 25.313 79.718 4.126 1.00 27.29 258 ALA A CA 1
ATOM 1625 C C . ALA A 1 213 ? 25.012 81.004 3.365 1.00 30.60 258 ALA A C 1
ATOM 1626 O O . ALA A 1 213 ? 24.376 80.980 2.313 1.00 32.79 258 ALA A O 1
ATOM 1628 N N . ILE A 1 214 ? 25.486 82.134 3.889 1.00 33.38 259 ILE A N 1
ATOM 1629 C CA . ILE A 1 214 ? 25.234 83.402 3.219 1.00 37.20 259 ILE A CA 1
ATOM 1630 C C . ILE A 1 214 ? 25.932 83.459 1.867 1.00 30.50 259 ILE A C 1
ATOM 1631 O O . ILE A 1 214 ? 25.304 83.793 0.853 1.00 30.25 259 ILE A O 1
ATOM 1636 N N . LEU A 1 215 ? 27.228 83.139 1.850 1.00 27.66 260 LEU A N 1
ATOM 1637 C CA . LEU A 1 215 ? 27.973 83.104 0.568 1.00 32.14 260 LEU A CA 1
ATOM 1638 C C . LEU A 1 215 ? 27.261 82.218 -0.470 1.00 32.85 260 LEU A C 1
ATOM 1639 O O . LEU A 1 215 ? 27.202 82.558 -1.650 1.00 31.67 260 LEU A O 1
ATOM 1644 N N . ARG A 1 216 ? 26.701 81.088 -0.036 1.00 35.31 261 ARG A N 1
ATOM 1645 C CA . ARG A 1 216 ? 26.001 80.243 -0.995 1.00 38.38 261 ARG A CA 1
ATOM 1646 C C . ARG A 1 216 ? 24.736 80.876 -1.548 1.00 39.49 261 ARG A C 1
ATOM 1647 O O . ARG A 1 216 ? 24.454 80.754 -2.733 1.00 42.98 261 ARG A O 1
ATOM 1655 N N . LYS A 1 217 ? 23.973 81.585 -0.726 1.00 41.58 262 LYS A N 1
ATOM 1656 C CA . LYS A 1 217 ? 22.748 82.187 -1.255 1.00 36.70 262 LYS A CA 1
ATOM 1657 C C . LYS A 1 217 ? 22.960 83.446 -2.075 1.00 36.62 262 LYS A C 1
ATOM 1658 O O . LYS A 1 217 ? 22.070 83.848 -2.838 1.00 36.07 262 LYS A O 1
ATOM 1664 N N . THR A 1 218 ? 24.126 84.080 -1.946 1.00 38.25 263 THR A N 1
ATOM 1665 C CA . THR A 1 218 ? 24.345 85.314 -2.712 1.00 37.64 263 THR A CA 1
ATOM 1666 C C . THR A 1 218 ? 25.066 85.096 -4.018 1.00 38.08 263 THR A C 1
ATOM 1667 O O . THR A 1 218 ? 25.094 85.989 -4.870 1.00 40.46 263 THR A O 1
ATOM 1671 N N . GLY A 1 219 ? 25.669 83.921 -4.172 1.00 40.02 264 GLY A N 1
ATOM 1672 C CA . GLY A 1 219 ? 26.403 83.631 -5.395 1.00 34.67 264 GLY A CA 1
ATOM 1673 C C . GLY A 1 219 ? 27.898 83.878 -5.248 1.00 39.70 264 GLY A C 1
ATOM 1674 O O . GLY A 1 219 ? 28.685 83.538 -6.133 1.00 44.78 264 GLY A O 1
ATOM 1675 N N . GLN A 1 220 ? 28.311 84.444 -4.120 1.00 38.11 265 GLN A N 1
ATOM 1676 C CA . GLN A 1 220 ? 29.725 84.746 -3.937 1.00 40.28 265 GLN A CA 1
ATOM 1677 C C . GLN A 1 220 ? 30.512 83.456 -3.793 1.00 38.16 265 GLN A C 1
ATOM 1678 O O . GLN A 1 220 ? 31.670 83.377 -4.201 1.00 37.13 265 GLN A O 1
ATOM 1684 N N . TYR A 1 221 ? 29.883 82.452 -3.187 1.00 33.97 266 TYR A N 1
ATOM 1685 C CA . TYR A 1 221 ? 30.522 81.149 -3.000 1.00 35.62 266 TYR A CA 1
ATOM 1686 C C . TYR A 1 221 ? 30.952 80.556 -4.345 1.00 38.91 266 TYR A C 1
ATOM 1687 O O . TYR A 1 221 ? 32.102 80.149 -4.517 1.00 36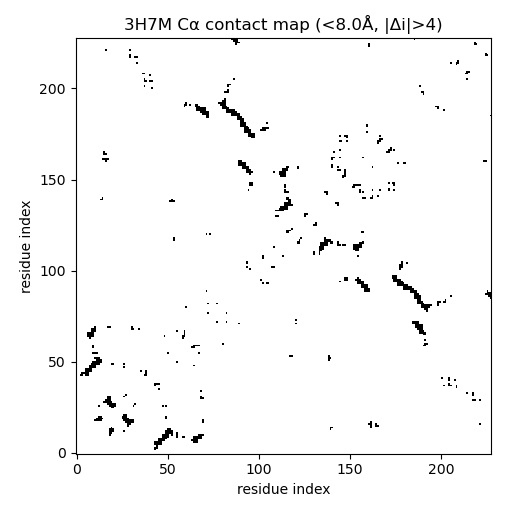.32 266 TYR A O 1
ATOM 1696 N N . GLU A 1 222 ? 30.021 80.491 -5.292 1.00 30.60 267 GLU A N 1
ATOM 1697 C CA . GLU A 1 222 ? 30.349 79.933 -6.594 1.00 38.58 267 GLU A CA 1
ATOM 1698 C C . GLU A 1 222 ? 31.383 80.806 -7.310 1.00 43.06 267 GLU A C 1
ATOM 1699 O O . GLU A 1 222 ? 32.263 80.291 -7.997 1.00 44.68 267 GLU A O 1
ATOM 1705 N N . ALA A 1 223 ? 31.278 82.123 -7.144 1.00 39.75 268 ALA A N 1
ATOM 1706 C CA . ALA A 1 223 ? 32.218 83.046 -7.778 1.00 39.69 268 ALA A CA 1
ATOM 1707 C C . ALA A 1 223 ? 33.610 82.720 -7.312 1.00 37.90 268 ALA A C 1
ATOM 1708 O O . ALA A 1 223 ? 34.547 82.683 -8.107 1.00 38.75 268 ALA A O 1
ATOM 1710 N N . ILE A 1 224 ? 33.745 82.465 -6.017 1.00 35.22 269 ILE A N 1
ATOM 1711 C CA . ILE A 1 224 ? 35.053 82.135 -5.486 1.00 30.09 269 ILE A CA 1
ATOM 1712 C C . ILE A 1 224 ? 35.481 80.762 -5.958 1.00 41.28 269 ILE A C 1
ATOM 1713 O O . ILE A 1 224 ? 36.631 80.569 -6.369 1.00 44.52 269 ILE A O 1
ATOM 1718 N N . ARG A 1 225 ? 34.554 79.806 -5.921 1.00 37.98 270 ARG A N 1
ATOM 1719 C CA . ARG A 1 225 ? 34.887 78.450 -6.334 1.00 35.98 270 ARG A CA 1
ATOM 1720 C C . ARG A 1 225 ? 35.269 78.358 -7.805 1.00 33.23 270 ARG A C 1
ATOM 1721 O O . ARG A 1 225 ? 36.192 77.641 -8.158 1.00 37.68 270 ARG A O 1
ATOM 1729 N N . ALA A 1 226 ? 34.567 79.077 -8.665 1.00 33.33 271 ALA A N 1
ATOM 1730 C CA . ALA A 1 226 ? 34.872 79.002 -10.085 1.00 37.14 271 ALA A CA 1
ATOM 1731 C C . ALA A 1 226 ? 36.323 79.405 -10.370 1.00 42.40 271 ALA A C 1
ATOM 1732 O O . ALA A 1 226 ? 36.914 78.958 -11.341 1.00 47.43 271 ALA A O 1
ATOM 1734 N N A LYS A 1 227 ? 36.889 80.249 -9.512 0.50 45.07 272 LYS A N 1
ATOM 1735 N N B LYS A 1 227 ? 36.887 80.248 -9.514 0.50 46.34 272 LYS A N 1
ATOM 1736 C CA A LYS A 1 227 ? 38.264 80.709 -9.682 0.50 43.62 272 LYS A CA 1
ATOM 1737 C CA B LYS A 1 227 ? 38.260 80.704 -9.693 0.50 46.05 272 LYS A CA 1
ATOM 1738 C C A LYS A 1 227 ? 39.253 79.547 -9.655 0.50 44.29 272 LYS A C 1
ATOM 1739 C C B LYS A 1 227 ? 39.247 79.539 -9.665 0.50 45.72 272 LYS A C 1
ATOM 1740 O O A LYS A 1 227 ? 40.179 79.486 -10.473 0.50 41.61 272 LYS A O 1
ATOM 1741 O O B LYS A 1 227 ? 40.166 79.471 -10.489 0.50 43.06 272 LYS A O 1
ATOM 1752 N N . TRP A 1 228 ? 39.048 78.628 -8.716 1.00 43.27 273 TRP A N 1
ATOM 1753 C CA . TRP A 1 228 ? 39.924 77.480 -8.567 1.00 44.25 273 TRP A CA 1
ATOM 1754 C C . TRP A 1 228 ? 39.410 76.219 -9.261 1.00 48.39 273 TRP A C 1
ATOM 1755 O O . TRP A 1 228 ? 38.622 75.452 -8.691 1.00 47.56 273 TRP A O 1
ATOM 1766 N N . LEU A 1 229 ? 39.881 76.023 -10.501 1.00 47.75 274 LEU A N 1
ATOM 1767 C CA . LEU A 1 229 ? 39.501 74.885 -11.346 1.00 54.37 274 LEU A CA 1
ATOM 1768 C C . LEU A 1 229 ? 39.587 73.538 -10.648 1.00 53.90 274 LEU A C 1
ATOM 1769 O O . LEU A 1 229 ? 40.573 73.244 -9.965 1.00 46.07 274 LEU A O 1
ATOM 1774 N N . GLY A 1 230 ? 38.548 72.728 -10.828 1.00 55.04 275 GLY A N 1
ATOM 1775 C CA . GLY A 1 230 ? 38.527 71.403 -10.233 1.00 56.09 275 GLY A CA 1
ATOM 1776 C C . GLY A 1 230 ? 37.946 71.340 -8.833 1.00 54.02 275 GLY A C 1
ATOM 1777 O O . GLY A 1 230 ? 37.602 70.253 -8.348 1.00 50.88 275 GLY A O 1
ATOM 1778 N N . VAL A 1 231 ? 37.856 72.493 -8.171 1.00 53.43 276 VAL A N 1
ATOM 1779 C CA . VAL A 1 231 ? 37.297 72.541 -6.822 1.00 49.64 276 VAL A CA 1
ATOM 1780 C C . VAL A 1 231 ? 35.792 72.255 -6.929 1.00 48.25 276 VAL A C 1
ATOM 1781 O O . VAL A 1 231 ? 35.049 72.942 -7.630 1.00 48.82 276 VAL A O 1
ATOM 1785 N N . LEU A 1 232 ? 35.360 71.206 -6.249 1.00 49.56 277 LEU A N 1
ATOM 1786 C CA . LEU A 1 232 ? 33.967 70.791 -6.312 1.00 51.77 277 LEU A CA 1
ATOM 1787 C C . LEU A 1 232 ? 33.161 71.381 -5.174 1.00 52.85 277 LEU A C 1
ATOM 1788 O O . LEU A 1 232 ? 33.714 71.944 -4.212 1.00 48.35 277 LEU A O 1
ATOM 1793 N N . GLU A 1 233 ? 31.847 71.263 -5.297 1.00 53.55 278 GLU A N 1
ATOM 1794 C CA . GLU A 1 233 ? 30.948 71.769 -4.273 1.00 63.71 278 GLU A CA 1
ATOM 1795 C C . GLU A 1 233 ? 30.047 70.625 -3.830 1.00 68.98 278 GLU A C 1
ATOM 1796 O O . GLU A 1 233 ? 29.686 69.763 -4.641 1.00 69.60 278 GLU A O 1
ATOM 1802 N N . PRO A 1 234 ? 29.671 70.599 -2.539 1.00 70.19 279 PRO A N 1
ATOM 1803 C CA . PRO A 1 234 ? 28.805 69.536 -2.009 1.00 71.29 279 PRO A CA 1
ATOM 1804 C C . PRO A 1 234 ? 27.514 69.293 -2.809 1.00 74.83 279 PRO A C 1
ATOM 1805 O O . PRO A 1 234 ? 27.043 68.127 -2.828 1.00 77.58 279 PRO A O 1
#

InterPro domains:
  IPR001638 Solute-binding protein family 3/N-terminal domain of MltF [PF00497] (58-275)
  IPR001638 Solute-binding protein family 3/N-terminal domain of MltF [SM00062] (57-277)
  IPR003594 Histidine kinase/HSP90-like ATPase domain [PF02518] (481-588)
  IPR003594 Histidine kinase/HSP90-like ATPase domain [SM00387] (479-590)
  IPR003661 Signal transduction histidine kinase, dimerisation/phosphoacceptor domain [cd00082] (343-432)
  IPR004358 Signal transduction histidine kinase-related protein, C-terminal [PR00344] (519-533)
  IPR004358 Signal transduction histidine kinase-related protein, C-terminal [PR00344] (537-547)
  IPR004358 Signal transduction histidine kinase-related protein, C-terminal [PR00344] (550-568)
  IPR004358 Signal transduction histidine kinase-related protein, C-terminal [PR00344] (574-587)
  IPR005467 Histidine kinase domain [PS50109] (352-590)
  IPR036097 Signal transduction histidine kinase, dimerisation/phosphoacceptor domain superfamily [SSF47384] (332-434)
  IPR036890 Histidine kinase/HSP90-like ATPase superfamily [G3DSA:3.30.565.10] (438-590)
  IPR036890 Histidine kinase/HSP90-like ATPase superfamily [SSF55874] (440-588)

Radius of gyration: 17.7 Å; Cα contacts (8 Å, |Δi|>4): 471; chains: 1; bounding box: 39×48×39 Å

Secondary structure (DSSP, 8-state):
--SSS-EEEEEETEETTTEEE-TTS-EESHHHHHHHHHHHHHT--EEEEEE-GGGHHHHHHTTSSSEEEEEE--HHHHTTEEEEEEEEEEEEEEEEESSS---SSGGGGTTS-EEEETTSHHHHHHHTTT-GGGEEEESSHHHHHHHHHTTSSSEEEEEHHHHHHHHHHTT-TTEEEEEEEEEEEEEEEEEETT-HHHHHHHHHHHHHHHHHTHHHHHHHHSTT----

Sequence (228 aa):
RDRHRTIVVGGDRDYPPYEFIDQNGKPAGYNVELTRAIAEVMGMTVEFRLGAWSEMFSALKSGRVDVLQGISWSEKRARQIDFTPPHTIVYHAIFARRDSPPAAGLEDLRGRKVALHRDGIMHEYLAERGYGKDLVLTPTPADALRLLAAGGCDYAVVVAMVPGMYIIRENRLTNLVPVARSIAAQRYGYAVRQGDAELLARFSEGLAILRKTGQYEAIRAKKWLGVLEP

Nearest PDB structures (foldseek):
  3h7m-assembly1_A  TM=1.004E+00  e=1.772E-55  Geobacter sulfurreducens
  8hnj-assembly1_A  TM=9.412E-01  e=4.015E-22  Escherichia coli 908519
  7ejg-assembly1_C  TM=9.153E-01  e=6.370E-22  Pseudomonas aeruginosa
  6a8s-assembly1_A  TM=8.975E-01  e=1.315E-21  Candidatus Liberibacter asiaticus str. psy62
  8eyz-assembly12_L  TM=9.182E-01  e=1.838E-20  Escherichia coli

Organism: Geobacter sulfurreducens (strain ATCC 51573 / DSM 12127 / PCA) (NCBI:txid243231)